Protein AF-A0ABD6IVS6-F1 (afdb_monomer)

Solvent-accessible surface area (backbone atoms only — not comparable to full-atom values): 10785 Å² total; per-residue (Å²): 134,65,80,77,66,36,20,38,37,33,46,33,56,44,76,56,44,52,29,31,45,73,63,64,22,38,34,48,79,37,63,50,88,69,93,64,64,61,63,36,17,29,39,36,27,23,34,77,92,72,36,19,40,45,29,36,30,25,30,66,43,64,48,76,41,38,52,67,57,49,43,73,76,40,52,86,32,43,73,54,53,72,68,60,46,50,65,70,43,61,93,42,80,36,24,19,38,38,32,46,42,81,46,40,61,46,97,55,60,50,40,50,70,53,29,42,74,37,40,98,65,71,85,40,93,60,57,43,79,41,49,66,66,65,52,48,39,30,32,63,90,45,95,43,31,66,58,54,54,60,63,42,46,56,75,78,52,86,66,52,57,55,52,56,53,48,58,55,51,68,71,68,70,80,80,85,92,82,86,86,86,88,80,89,81,90,78,89,132

Nearest PDB structures (foldseek):
  5y6b-assembly4_D  TM=9.304E-01  e=1.318E-14  Zymomonas mobilis subsp. mobilis ATCC 10988
  5guq-assembly4_D  TM=9.226E-01  e=1.236E-14  Zymomonas mobilis subsp. mobilis ATCC 10988
  5y6c-assembly2_B  TM=9.261E-01  e=2.859E-14  Zymomonas mobilis subsp. mobilis ATCC 10988
  2kku-assembly1_A  TM=8.199E-01  e=3.646E-05  Archaeoglobus fulgidus
  1g8f-assembly1_A  TM=3.669E-01  e=5.009E-02  Saccharomyces cerevisiae

Structure (mmCIF, N/CA/C/O backbone):
data_AF-A0ABD6IVS6-F1
#
_entry.id   AF-A0ABD6IVS6-F1
#
loop_
_atom_site.group_PDB
_atom_site.id
_atom_site.type_symbol
_atom_site.label_atom_id
_atom_site.label_alt_id
_atom_site.label_comp_id
_atom_site.label_asym_id
_atom_site.label_entity_id
_atom_site.label_seq_id
_atom_site.pdbx_PDB_ins_code
_atom_site.Cartn_x
_atom_site.Cartn_y
_atom_site.Cartn_z
_atom_site.occupancy
_atom_site.B_iso_or_equiv
_atom_site.auth_seq_id
_atom_site.auth_comp_id
_atom_site.auth_asym_id
_atom_site.auth_atom_id
_atom_site.pdbx_PDB_model_num
ATOM 1 N N . MET A 1 1 ? 4.175 21.075 -10.263 1.00 49.88 1 MET A N 1
ATOM 2 C CA . MET A 1 1 ? 3.911 19.625 -10.363 1.00 49.88 1 MET A CA 1
ATOM 3 C C . MET A 1 1 ? 2.793 19.328 -9.382 1.00 49.88 1 MET A C 1
ATOM 5 O O . MET A 1 1 ? 2.972 19.606 -8.200 1.00 49.88 1 MET A O 1
ATOM 9 N N . ASN A 1 2 ? 1.620 18.929 -9.870 1.00 51.78 2 ASN A N 1
ATOM 10 C CA . ASN A 1 2 ? 0.428 18.811 -9.030 1.00 51.78 2 ASN A CA 1
ATOM 11 C C . ASN A 1 2 ? 0.518 17.536 -8.181 1.00 51.78 2 ASN A C 1
ATOM 13 O O . ASN A 1 2 ? 0.950 16.495 -8.669 1.00 51.78 2 ASN A O 1
ATOM 17 N N . GLU A 1 3 ? 0.075 17.582 -6.922 1.00 51.41 3 GLU A N 1
ATOM 18 C CA . GLU A 1 3 ? 0.032 16.397 -6.042 1.00 51.41 3 GLU A CA 1
ATOM 19 C C . GLU A 1 3 ? -0.774 15.234 -6.653 1.00 51.41 3 GLU A C 1
ATOM 21 O O . GLU A 1 3 ? -0.552 14.073 -6.321 1.00 51.41 3 GLU A O 1
ATOM 26 N N . HIS A 1 4 ? -1.662 15.540 -7.602 1.00 55.75 4 HIS A N 1
ATOM 27 C CA . HIS A 1 4 ? -2.499 14.589 -8.330 1.00 55.75 4 HIS A CA 1
ATOM 28 C C . HIS A 1 4 ? -1.765 13.730 -9.371 1.00 55.75 4 HIS A C 1
ATOM 30 O O . HIS A 1 4 ? -2.350 12.768 -9.857 1.00 55.75 4 HIS A O 1
ATOM 36 N N . GLU A 1 5 ? -0.512 14.043 -9.709 1.00 69.25 5 GLU A N 1
ATOM 37 C CA . GLU A 1 5 ? 0.274 13.287 -10.700 1.00 69.25 5 GLU A CA 1
ATOM 38 C C . GLU A 1 5 ? 1.174 12.220 -10.063 1.00 69.25 5 GLU A C 1
ATOM 40 O O . GLU A 1 5 ? 1.816 11.440 -10.766 1.00 69.25 5 GLU A O 1
ATOM 45 N N . ARG A 1 6 ? 1.241 12.179 -8.727 1.00 87.19 6 ARG A N 1
ATOM 46 C CA . ARG A 1 6 ? 2.156 11.302 -7.992 1.00 87.19 6 ARG A CA 1
ATOM 47 C C . ARG A 1 6 ? 1.463 10.034 -7.516 1.00 87.19 6 ARG A C 1
ATOM 49 O O . ARG A 1 6 ? 0.340 10.059 -7.013 1.00 87.19 6 ARG A O 1
ATOM 56 N N . SER A 1 7 ? 2.193 8.931 -7.612 1.00 93.94 7 SER A N 1
ATOM 57 C CA . SER A 1 7 ? 1.818 7.649 -7.021 1.00 93.94 7 SER A CA 1
ATOM 58 C C . SER A 1 7 ? 2.295 7.542 -5.577 1.00 93.94 7 SER A C 1
ATOM 60 O O . SER A 1 7 ? 3.300 8.138 -5.191 1.00 93.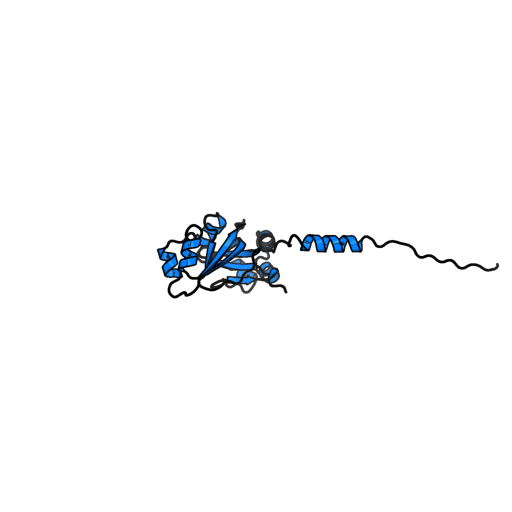94 7 SER A O 1
ATOM 62 N N . LEU A 1 8 ? 1.602 6.735 -4.782 1.00 95.19 8 LEU A N 1
ATOM 63 C CA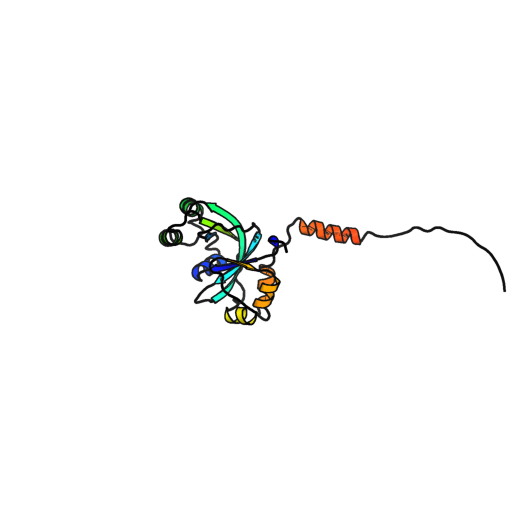 . LEU A 1 8 ? 1.970 6.384 -3.418 1.00 95.19 8 LEU A CA 1
ATOM 64 C C . LEU A 1 8 ? 2.747 5.061 -3.409 1.00 95.19 8 LEU A C 1
ATOM 66 O O . LEU A 1 8 ? 2.163 4.003 -3.607 1.00 95.19 8 LEU A O 1
ATOM 70 N N . LEU A 1 9 ? 4.051 5.081 -3.144 1.00 96.75 9 LEU A N 1
ATOM 71 C CA . LEU A 1 9 ? 4.816 3.855 -2.904 1.00 96.75 9 LEU A CA 1
ATOM 72 C C . LEU A 1 9 ? 4.668 3.430 -1.443 1.00 96.75 9 LEU A C 1
ATOM 74 O O . LEU A 1 9 ? 5.001 4.204 -0.542 1.00 96.75 9 LEU A O 1
ATOM 78 N N . MET A 1 10 ? 4.234 2.193 -1.208 1.00 96.50 10 MET A N 1
ATOM 79 C CA . MET A 1 10 ? 4.047 1.625 0.128 1.00 96.50 10 MET A CA 1
ATOM 80 C C . MET A 1 10 ? 4.852 0.343 0.306 1.00 96.50 10 MET A C 1
ATOM 82 O O . MET A 1 10 ? 4.789 -0.552 -0.531 1.00 96.50 10 MET A O 1
ATOM 86 N N . SER A 1 11 ? 5.556 0.233 1.434 1.00 97.44 11 SER A N 1
ATOM 87 C CA . SER A 1 11 ? 6.166 -1.028 1.861 1.00 97.44 11 SER A CA 1
ATOM 88 C C . SER A 1 11 ? 5.192 -1.804 2.738 1.00 97.44 11 SER A C 1
ATOM 90 O O . SER A 1 11 ? 4.642 -1.250 3.697 1.00 97.44 11 SER A O 1
ATOM 92 N N . LEU A 1 12 ? 5.012 -3.090 2.440 1.00 97.12 12 LEU A N 1
ATOM 93 C CA . LEU A 1 12 ? 4.168 -4.003 3.204 1.00 97.12 12 LEU A CA 1
ATOM 94 C C . LEU A 1 12 ? 4.892 -5.320 3.477 1.00 97.12 12 LEU A C 1
ATOM 96 O O . LEU A 1 12 ? 5.664 -5.809 2.653 1.00 97.12 12 LEU A O 1
ATOM 100 N N . HIS A 1 13 ? 4.583 -5.941 4.615 1.00 96.81 13 HIS A N 1
ATOM 101 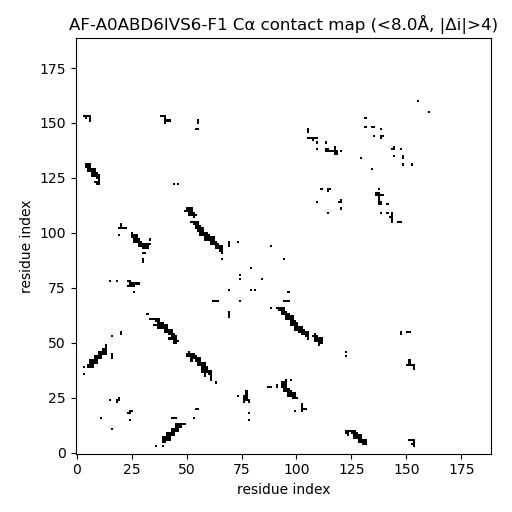C CA . HIS A 1 13 ? 4.966 -7.332 4.844 1.00 96.81 13 HIS A CA 1
ATOM 102 C C . HIS A 1 13 ? 4.338 -8.228 3.754 1.00 96.81 13 HIS A C 1
ATOM 104 O O . HIS A 1 13 ? 3.149 -8.046 3.465 1.00 96.81 13 HIS A O 1
ATOM 110 N N . PRO A 1 14 ? 5.053 -9.230 3.199 1.00 98.06 14 PRO A N 1
ATOM 111 C CA . PRO A 1 14 ? 4.573 -10.043 2.075 1.00 98.06 14 PRO A CA 1
ATOM 112 C C . PRO A 1 14 ? 3.156 -10.601 2.232 1.00 98.06 14 PRO A C 1
ATOM 114 O O . PRO A 1 14 ? 2.346 -10.492 1.318 1.00 98.06 14 PRO A O 1
ATOM 117 N N . ARG A 1 15 ? 2.809 -11.107 3.426 1.00 97.50 15 ARG A N 1
ATOM 118 C CA . ARG A 1 15 ? 1.454 -11.613 3.728 1.00 97.50 15 ARG A CA 1
ATOM 119 C C . ARG A 1 15 ? 0.331 -10.597 3.476 1.00 97.50 15 ARG A C 1
ATOM 121 O O . ARG A 1 15 ? -0.759 -10.990 3.080 1.00 97.50 15 ARG A O 1
ATOM 128 N N . TYR A 1 16 ? 0.585 -9.311 3.727 1.00 97.69 16 TYR A N 1
ATOM 129 C CA . TYR A 1 16 ? -0.403 -8.249 3.536 1.00 97.69 16 TYR A CA 1
ATOM 130 C C . TYR A 1 16 ? -0.439 -7.767 2.093 1.00 97.69 16 TYR A C 1
ATOM 132 O O . TYR A 1 16 ? -1.527 -7.531 1.586 1.00 97.69 16 TYR A O 1
ATOM 140 N N . ALA A 1 17 ? 0.717 -7.670 1.428 1.00 98.19 17 ALA A N 1
ATOM 141 C CA . ALA A 1 17 ? 0.761 -7.369 -0.000 1.00 98.19 17 ALA A CA 1
ATOM 142 C C . ALA A 1 17 ? -0.022 -8.424 -0.798 1.00 98.19 17 ALA A C 1
ATOM 144 O O . ALA A 1 17 ? -0.917 -8.072 -1.556 1.00 98.19 17 ALA A O 1
ATOM 145 N N . ALA A 1 18 ? 0.227 -9.712 -0.539 1.00 98.12 18 ALA A N 1
ATOM 146 C CA . ALA A 1 18 ? -0.508 -10.809 -1.167 1.00 98.12 18 ALA A CA 1
ATOM 147 C C . ALA A 1 18 ? -2.017 -10.746 -0.875 1.00 98.12 18 ALA A C 1
ATOM 149 O O . ALA A 1 18 ? -2.816 -10.883 -1.790 1.00 98.12 18 ALA A O 1
ATOM 150 N N . ALA A 1 19 ? -2.405 -10.477 0.379 1.00 98.12 19 ALA A N 1
ATOM 151 C CA . ALA A 1 19 ? -3.814 -10.347 0.750 1.00 98.12 19 ALA A CA 1
ATOM 152 C C . ALA A 1 19 ? -4.518 -9.153 0.079 1.00 98.12 19 ALA A C 1
ATOM 154 O O . ALA A 1 19 ? -5.724 -9.196 -0.126 1.00 98.12 19 ALA A O 1
ATOM 155 N N . ILE A 1 20 ? -3.797 -8.070 -0.232 1.00 98.50 20 ILE A N 1
ATOM 156 C CA . ILE A 1 20 ? -4.362 -6.959 -1.014 1.00 98.50 20 ILE A CA 1
ATOM 157 C C . ILE A 1 20 ? -4.576 -7.404 -2.457 1.00 98.50 20 ILE A C 1
ATOM 159 O O . ILE A 1 20 ? -5.655 -7.212 -3.009 1.00 98.50 20 ILE A O 1
ATOM 163 N N . LEU A 1 21 ? -3.557 -8.023 -3.052 1.00 98.25 21 LEU A N 1
ATOM 164 C CA . LEU A 1 21 ? -3.563 -8.408 -4.462 1.00 98.25 21 LEU A CA 1
ATOM 165 C C . LEU A 1 21 ? -4.579 -9.502 -4.802 1.00 98.25 21 LEU A C 1
ATOM 167 O O . LEU A 1 21 ? -5.061 -9.534 -5.928 1.00 98.25 21 LEU A O 1
ATOM 171 N N . ASP A 1 22 ? -4.931 -10.366 -3.851 1.00 97.06 22 ASP A N 1
ATOM 172 C CA . ASP A 1 22 ? -5.985 -11.373 -4.026 1.00 97.06 22 ASP A CA 1
ATOM 173 C C . ASP A 1 22 ? -7.356 -10.955 -3.463 1.00 97.06 22 ASP A C 1
ATOM 175 O O . ASP A 1 22 ? -8.294 -11.753 -3.445 1.00 97.06 22 ASP A O 1
ATOM 179 N N . GLY A 1 23 ? -7.485 -9.706 -3.003 1.00 95.81 23 GLY A N 1
ATOM 180 C CA . GLY A 1 23 ? -8.748 -9.118 -2.556 1.00 95.81 23 GLY A CA 1
ATOM 181 C C . GLY A 1 23 ? -9.192 -9.495 -1.140 1.00 95.81 23 GLY A C 1
ATOM 182 O O . GLY A 1 23 ? -10.230 -9.016 -0.684 1.00 95.81 23 GLY A O 1
ATOM 183 N N . ARG A 1 24 ? -8.427 -10.298 -0.388 1.00 96.56 24 ARG A N 1
ATOM 184 C CA . ARG A 1 24 ? -8.750 -10.626 1.017 1.00 96.56 24 ARG A CA 1
ATOM 185 C C . ARG A 1 24 ? -8.559 -9.448 1.982 1.00 96.56 24 ARG A C 1
ATOM 187 O O . ARG A 1 24 ? -9.074 -9.488 3.100 1.00 96.56 24 ARG A O 1
ATOM 194 N N . LYS A 1 25 ? -7.803 -8.419 1.589 1.00 97.50 25 LYS A N 1
ATOM 195 C CA . LYS A 1 25 ? -7.526 -7.199 2.362 1.00 97.50 25 LYS A CA 1
ATOM 196 C C . LYS A 1 25 ? -7.788 -5.966 1.502 1.00 97.50 25 LYS A C 1
ATOM 198 O O . LYS A 1 25 ? -7.026 -5.676 0.592 1.00 97.50 25 LYS A O 1
ATOM 203 N N . SER A 1 26 ? -8.806 -5.191 1.851 1.00 97.62 26 SER A N 1
ATOM 204 C CA . SER A 1 26 ? -9.138 -3.929 1.175 1.00 97.62 26 SER A CA 1
ATOM 205 C C . SER A 1 26 ? -8.859 -2.693 2.031 1.00 97.62 26 SER A C 1
ATOM 207 O O . SER A 1 26 ? -9.069 -1.575 1.577 1.00 97.62 26 SER A O 1
ATOM 209 N N . VAL A 1 27 ? -8.368 -2.861 3.265 1.00 97.88 27 VAL A N 1
ATOM 210 C CA . VAL A 1 27 ? -8.022 -1.737 4.146 1.00 97.88 27 VAL A CA 1
ATOM 211 C C . VAL A 1 27 ? -6.592 -1.857 4.633 1.00 97.88 27 VAL A C 1
ATOM 213 O O . VAL A 1 27 ? -6.229 -2.844 5.274 1.00 97.88 27 VAL A O 1
ATOM 216 N N . GLU A 1 28 ? -5.786 -0.828 4.390 1.00 97.12 28 GLU A N 1
ATOM 217 C CA . GLU A 1 28 ? -4.435 -0.694 4.923 1.00 97.12 28 GLU A CA 1
ATOM 218 C C . GLU A 1 28 ? -4.395 0.277 6.105 1.00 97.12 28 GLU A C 1
ATOM 220 O O . GLU A 1 28 ? -4.911 1.389 6.043 1.00 97.12 28 GLU A O 1
ATOM 225 N N . LEU A 1 29 ? -3.782 -0.161 7.204 1.00 96.12 29 LEU A N 1
ATOM 226 C CA . LEU A 1 29 ? -3.836 0.528 8.491 1.00 96.12 29 LEU A CA 1
ATOM 227 C C . LEU A 1 29 ? -2.498 1.195 8.787 1.00 96.12 29 LEU A C 1
ATOM 229 O O . LEU A 1 29 ? -1.446 0.573 8.647 1.00 96.12 29 LEU A O 1
ATOM 233 N N . ARG A 1 30 ? -2.528 2.447 9.241 1.00 94.75 30 ARG A N 1
ATOM 234 C CA . ARG A 1 30 ? -1.329 3.223 9.580 1.00 94.75 30 ARG A CA 1
ATOM 235 C C . ARG A 1 30 ? -1.516 3.960 10.901 1.00 94.75 30 ARG A C 1
ATOM 237 O O . ARG A 1 30 ? -2.593 4.468 11.182 1.00 94.75 30 ARG A O 1
ATOM 244 N N . ARG A 1 31 ? -0.450 4.035 11.702 1.00 94.00 31 ARG A N 1
ATOM 245 C CA . ARG A 1 31 ? -0.433 4.698 13.025 1.00 94.00 31 ARG A CA 1
ATOM 246 C C . ARG A 1 31 ? -0.446 6.230 12.974 1.00 94.00 31 ARG A C 1
ATOM 248 O O . ARG A 1 31 ? -0.509 6.880 14.006 1.00 94.00 31 ARG A O 1
ATOM 255 N N . GLN A 1 32 ? -0.267 6.811 11.795 1.00 89.56 32 GLN A N 1
ATOM 256 C CA . GLN A 1 32 ? -0.185 8.256 11.597 1.00 89.56 32 GLN A CA 1
ATOM 257 C C . GLN A 1 32 ? -1.209 8.676 10.557 1.00 89.56 32 GLN A C 1
ATOM 259 O O . GLN A 1 32 ? -1.587 7.868 9.704 1.00 89.56 32 GLN A O 1
ATOM 264 N N . ARG A 1 33 ? -1.614 9.948 10.610 1.00 88.69 33 ARG A N 1
ATOM 265 C CA . ARG A 1 33 ? -2.457 10.555 9.584 1.00 88.69 33 ARG A CA 1
ATOM 266 C C . ARG A 1 33 ? -1.812 10.406 8.211 1.00 88.69 33 ARG A C 1
ATOM 268 O O . ARG A 1 33 ? -0.680 10.837 7.994 1.00 88.69 33 ARG A O 1
ATOM 275 N N . VAL A 1 34 ? -2.564 9.842 7.276 1.00 88.62 34 VAL A N 1
ATOM 276 C CA . VAL A 1 34 ? -2.187 9.795 5.864 1.00 88.62 34 VAL A CA 1
ATOM 277 C C . VAL A 1 34 ? -3.089 10.750 5.095 1.00 88.62 34 VAL A C 1
ATOM 279 O O . VAL A 1 34 ? -4.304 10.606 5.110 1.00 88.62 34 VAL A O 1
ATOM 282 N N . ALA A 1 35 ? -2.502 11.760 4.457 1.00 86.62 35 ALA A N 1
ATOM 283 C CA . ALA A 1 35 ? -3.232 12.701 3.616 1.00 86.62 35 ALA A CA 1
ATOM 284 C C . ALA A 1 35 ? -3.005 12.317 2.153 1.00 86.62 35 ALA A C 1
ATOM 286 O O . ALA A 1 35 ? -2.000 12.700 1.557 1.00 86.62 35 ALA A O 1
ATOM 287 N N . VAL A 1 36 ? -3.914 11.501 1.615 1.00 89.25 36 VAL A N 1
ATOM 288 C CA . VAL A 1 36 ? -3.881 11.012 0.232 1.00 89.25 36 VAL 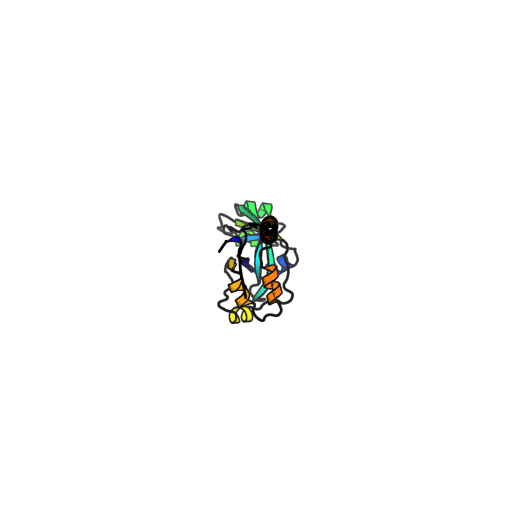A CA 1
ATOM 289 C C . VAL A 1 36 ? -5.274 11.199 -0.379 1.00 89.25 36 VAL A C 1
ATOM 291 O O . VAL A 1 36 ? -6.251 10.733 0.214 1.00 89.25 36 VAL A O 1
ATOM 294 N N . PRO A 1 37 ? -5.401 11.883 -1.529 1.00 90.31 37 PRO A N 1
ATOM 295 C CA . PRO A 1 37 ? -6.682 12.030 -2.206 1.00 90.31 37 PRO A CA 1
ATOM 296 C C . PRO A 1 37 ? -7.258 10.686 -2.690 1.00 90.31 37 PRO A C 1
ATOM 298 O O . PRO A 1 37 ? -6.512 9.816 -3.146 1.00 90.31 37 PRO A O 1
ATOM 301 N N . PRO A 1 38 ? -8.592 10.525 -2.695 1.00 92.75 38 PRO A N 1
ATOM 302 C CA . PRO A 1 38 ? -9.245 9.480 -3.474 1.00 92.75 38 PRO A CA 1
ATOM 303 C C . PRO A 1 38 ? -8.806 9.498 -4.944 1.00 92.75 38 PRO A C 1
ATOM 305 O O . PRO A 1 38 ? -8.655 10.558 -5.554 1.00 92.75 38 PRO A O 1
ATOM 308 N N . GLY A 1 39 ? -8.619 8.314 -5.518 1.00 93.38 39 GLY A N 1
ATOM 309 C CA . GLY A 1 39 ? -8.121 8.104 -6.876 1.00 93.38 39 GLY A CA 1
ATOM 310 C C . GLY A 1 39 ? -6.597 8.003 -6.989 1.00 93.38 39 GLY A C 1
ATOM 311 O O . GLY A 1 39 ? -6.107 7.653 -8.062 1.00 93.38 39 GLY A O 1
ATOM 312 N N . THR A 1 40 ? -5.835 8.264 -5.919 1.00 94.31 40 THR A N 1
ATOM 313 C CA . THR A 1 40 ? -4.374 8.111 -5.945 1.00 94.31 40 THR A CA 1
ATOM 314 C C . THR A 1 40 ? -3.978 6.652 -6.167 1.00 94.31 40 THR A C 1
ATOM 316 O O . THR A 1 40 ? -4.446 5.744 -5.475 1.00 94.31 40 THR A O 1
ATOM 319 N N . LYS A 1 41 ? -3.075 6.437 -7.126 1.00 95.94 41 LYS A N 1
ATOM 320 C CA . LYS A 1 41 ? -2.473 5.133 -7.402 1.00 95.94 41 LYS A CA 1
ATOM 321 C C . LYS A 1 41 ? -1.478 4.748 -6.320 1.00 95.94 41 LYS A C 1
ATOM 323 O O . LYS A 1 41 ? -0.697 5.579 -5.863 1.00 95.94 41 LYS A O 1
ATOM 328 N N . VAL A 1 42 ? -1.509 3.483 -5.922 1.00 97.12 42 VAL A N 1
ATOM 329 C CA . VAL A 1 42 ? -0.607 2.892 -4.937 1.00 97.12 42 VAL A CA 1
ATOM 330 C C . VAL A 1 42 ? 0.273 1.871 -5.635 1.00 97.12 42 VAL A C 1
ATOM 332 O O . VAL A 1 42 ? -0.232 1.001 -6.337 1.00 97.12 42 VAL A O 1
ATOM 335 N N . ILE A 1 43 ? 1.577 1.954 -5.407 1.00 97.94 43 ILE A N 1
ATOM 336 C CA . ILE A 1 43 ? 2.567 0.969 -5.830 1.00 97.94 43 ILE A CA 1
ATOM 337 C C . ILE A 1 43 ? 2.938 0.149 -4.596 1.00 97.94 43 ILE A C 1
ATOM 339 O O . ILE A 1 43 ? 3.347 0.701 -3.569 1.00 97.94 43 ILE A O 1
ATOM 343 N N . LEU A 1 44 ? 2.787 -1.169 -4.686 1.00 98.50 44 LEU A N 1
ATOM 344 C CA . LEU A 1 44 ? 2.970 -2.084 -3.566 1.00 98.50 44 LEU A CA 1
ATOM 345 C C . LEU A 1 44 ? 4.359 -2.715 -3.637 1.00 98.50 44 LEU A C 1
ATOM 347 O O . LEU A 1 44 ? 4.645 -3.523 -4.520 1.00 98.50 44 LEU A O 1
ATOM 351 N N . TYR A 1 45 ? 5.216 -2.364 -2.682 1.00 98.56 45 TYR A N 1
ATOM 352 C CA . TYR A 1 45 ? 6.489 -3.032 -2.448 1.00 98.56 45 TYR A CA 1
ATOM 353 C C . TYR A 1 45 ? 6.337 -4.052 -1.316 1.00 98.56 45 TYR A C 1
ATOM 355 O O . TYR A 1 45 ? 6.007 -3.696 -0.181 1.00 98.56 45 TYR A O 1
ATOM 363 N N . ALA A 1 46 ? 6.601 -5.323 -1.602 1.00 98.56 46 ALA A N 1
ATOM 364 C CA . ALA A 1 46 ? 6.670 -6.363 -0.587 1.00 98.56 46 ALA A CA 1
ATOM 365 C C . ALA A 1 46 ? 8.080 -6.406 0.020 1.00 98.56 46 ALA A C 1
ATOM 367 O O . ALA A 1 46 ? 9.079 -6.474 -0.696 1.00 98.56 46 ALA A O 1
ATOM 368 N N . THR A 1 47 ? 8.174 -6.375 1.349 1.00 98.25 47 THR A N 1
ATOM 369 C CA . THR A 1 47 ? 9.453 -6.460 2.069 1.00 98.25 47 THR A CA 1
ATOM 370 C C . THR A 1 47 ? 10.026 -7.889 2.054 1.00 98.25 47 THR A C 1
ATOM 372 O O . THR A 1 47 ? 9.572 -8.750 1.298 1.00 98.25 47 THR A O 1
ATOM 375 N N . SER A 1 48 ? 11.076 -8.150 2.840 1.00 97.00 48 SER A N 1
ATOM 376 C CA . SER A 1 48 ? 11.696 -9.480 2.945 1.00 97.00 48 SER A CA 1
ATOM 377 C C . SER A 1 48 ? 10.673 -10.575 3.304 1.00 97.00 48 SER A C 1
ATOM 379 O O . SER A 1 48 ? 9.797 -10.320 4.137 1.00 97.00 48 SER A O 1
ATOM 381 N N . PRO A 1 49 ? 10.759 -11.781 2.703 1.00 97.81 49 PRO A N 1
ATOM 382 C CA . PRO A 1 49 ? 11.795 -12.236 1.759 1.00 97.81 49 PRO A CA 1
ATOM 383 C C . PRO A 1 49 ? 11.530 -11.916 0.276 1.00 97.81 49 PRO A C 1
ATOM 385 O O . PRO A 1 49 ? 12.375 -12.226 -0.552 1.00 97.81 49 PRO A O 1
ATOM 388 N N . VAL A 1 50 ? 10.394 -11.302 -0.078 1.00 98.56 50 VAL A N 1
ATOM 389 C CA . VAL A 1 50 ? 10.027 -11.048 -1.488 1.00 98.56 50 VAL A CA 1
A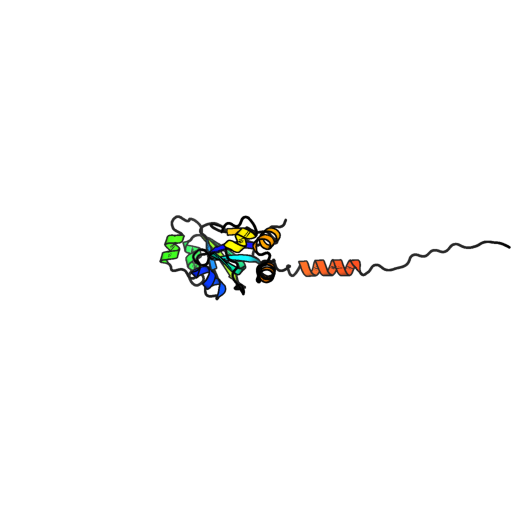TOM 390 C C . VAL A 1 50 ? 10.864 -9.923 -2.098 1.00 98.56 50 VAL A C 1
ATOM 392 O O . VAL A 1 50 ? 11.415 -10.082 -3.179 1.00 98.56 50 VAL A O 1
ATOM 395 N N . MET A 1 51 ? 10.983 -8.797 -1.387 1.00 98.50 51 MET A N 1
ATOM 396 C CA . MET A 1 51 ? 11.846 -7.665 -1.754 1.00 98.50 51 MET A CA 1
ATOM 397 C C . MET A 1 51 ? 11.641 -7.167 -3.196 1.00 98.50 51 MET A C 1
ATOM 399 O O . MET A 1 51 ? 12.604 -7.035 -3.950 1.00 98.50 51 MET A O 1
ATOM 403 N N . ALA A 1 52 ? 10.395 -6.887 -3.584 1.00 98.62 52 ALA A N 1
ATOM 404 C CA . ALA A 1 52 ? 10.043 -6.502 -4.953 1.00 98.62 52 ALA A CA 1
ATOM 405 C C . ALA A 1 52 ? 8.824 -5.570 -5.004 1.00 98.62 52 ALA A C 1
ATOM 407 O O . ALA A 1 52 ? 8.002 -5.572 -4.083 1.00 98.62 52 ALA A O 1
ATOM 408 N N . LEU A 1 53 ? 8.669 -4.813 -6.098 1.00 98.50 53 LEU A N 1
ATOM 409 C CA . LEU A 1 53 ? 7.349 -4.294 -6.474 1.00 98.50 53 LEU A CA 1
ATOM 410 C C . LEU A 1 53 ? 6.510 -5.466 -6.974 1.00 98.50 53 LEU A C 1
ATOM 412 O O . LEU A 1 53 ? 6.962 -6.211 -7.838 1.00 98.50 53 LEU A O 1
ATOM 416 N N . VAL A 1 54 ? 5.314 -5.638 -6.420 1.00 98.69 54 VAL A N 1
ATOM 417 C CA . VAL A 1 54 ? 4.485 -6.836 -6.653 1.00 98.69 54 VAL A CA 1
ATOM 418 C C . VAL A 1 54 ? 3.130 -6.529 -7.278 1.00 98.69 54 VAL A C 1
ATOM 420 O O . VAL A 1 54 ? 2.434 -7.441 -7.712 1.00 98.69 54 VAL A O 1
ATOM 423 N N . GLY A 1 55 ? 2.732 -5.261 -7.318 1.00 98.19 55 GLY A N 1
ATOM 424 C CA . GLY A 1 55 ? 1.434 -4.867 -7.848 1.00 98.19 55 GLY A CA 1
ATOM 425 C C . GLY A 1 55 ? 1.093 -3.423 -7.554 1.00 98.19 55 GLY A C 1
ATOM 426 O O . GLY A 1 55 ? 1.886 -2.665 -6.982 1.00 98.19 55 GLY A O 1
ATOM 427 N N . THR A 1 56 ? -0.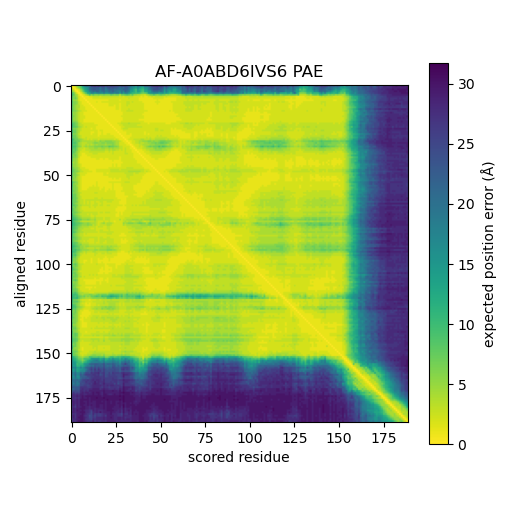121 -3.064 -7.931 1.00 98.00 56 THR A N 1
ATOM 428 C CA . THR A 1 56 ? -0.701 -1.748 -7.701 1.00 98.00 56 THR A CA 1
ATOM 429 C C . THR A 1 56 ? -2.078 -1.864 -7.058 1.00 98.00 56 THR A C 1
ATOM 431 O O . THR A 1 56 ? -2.671 -2.939 -6.996 1.00 98.00 56 THR A O 1
ATOM 434 N N . ALA A 1 57 ? -2.573 -0.744 -6.542 1.00 97.88 57 ALA A N 1
ATOM 435 C CA . ALA A 1 57 ? -3.951 -0.562 -6.102 1.00 97.88 57 ALA A CA 1
ATOM 436 C C . ALA A 1 57 ? -4.348 0.912 -6.273 1.00 97.88 57 ALA A C 1
ATOM 438 O O . ALA A 1 57 ? -3.548 1.745 -6.707 1.00 97.88 57 ALA A O 1
ATOM 439 N N . THR A 1 58 ? -5.581 1.261 -5.925 1.00 97.00 58 THR A N 1
ATOM 440 C CA . THR A 1 58 ? -6.072 2.644 -5.928 1.00 97.00 58 THR A CA 1
ATOM 441 C C . THR A 1 58 ? -6.677 2.976 -4.568 1.00 97.00 58 THR A C 1
ATOM 443 O O . THR A 1 58 ? -7.496 2.214 -4.062 1.00 97.00 58 THR A O 1
ATOM 446 N N . VAL A 1 59 ? -6.300 4.116 -3.981 1.00 96.81 59 VAL A N 1
ATOM 447 C CA . VAL A 1 59 ? -6.965 4.633 -2.776 1.00 96.81 59 VAL A CA 1
ATOM 448 C C . VAL A 1 59 ? -8.351 5.139 -3.155 1.00 96.81 59 VAL A C 1
ATOM 450 O O . VAL A 1 59 ? -8.471 6.019 -4.003 1.00 96.81 59 VAL A O 1
ATOM 453 N N . THR A 1 60 ? -9.398 4.630 -2.518 1.00 96.69 60 THR A N 1
ATOM 454 C CA . THR A 1 60 ? -10.781 5.094 -2.730 1.00 96.69 60 THR A CA 1
ATOM 455 C C . THR A 1 60 ? -11.240 6.060 -1.648 1.00 96.69 60 THR A C 1
ATOM 457 O O . THR A 1 60 ? -12.011 6.975 -1.928 1.00 96.69 60 THR A O 1
ATOM 460 N N . ALA A 1 61 ? -10.728 5.907 -0.430 1.00 96.44 61 ALA A N 1
ATOM 461 C CA . ALA A 1 61 ? -10.972 6.813 0.681 1.00 96.44 61 ALA A CA 1
ATOM 462 C C . ALA A 1 61 ? -9.863 6.693 1.730 1.00 96.44 61 ALA A C 1
ATOM 464 O O . ALA A 1 61 ? -9.154 5.686 1.802 1.00 96.44 61 ALA A O 1
ATOM 465 N N . VAL A 1 62 ? -9.748 7.719 2.571 1.00 96.69 62 VAL A N 1
ATOM 466 C CA . VAL A 1 62 ? -8.952 7.658 3.79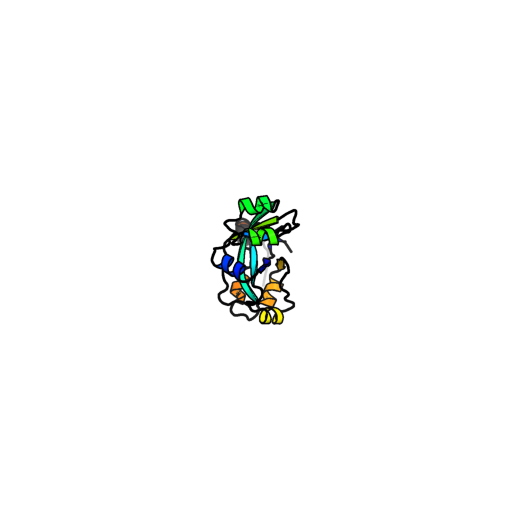5 1.00 96.69 62 VAL A CA 1
ATOM 467 C C . VAL A 1 62 ? -9.831 8.063 4.964 1.00 96.69 62 VAL A C 1
ATOM 469 O O . VAL A 1 62 ? -10.372 9.167 4.987 1.00 96.69 62 VAL A O 1
ATOM 472 N N . GLU A 1 63 ? -9.944 7.175 5.942 1.00 97.19 63 GLU A N 1
ATOM 473 C CA . GLU A 1 63 ? -10.627 7.441 7.202 1.00 97.19 63 GLU A CA 1
ATOM 474 C C . GLU A 1 63 ? -9.605 7.596 8.321 1.00 97.19 63 GLU A C 1
ATOM 476 O O . GLU A 1 63 ? -8.632 6.844 8.403 1.00 97.19 63 GLU A O 1
ATOM 481 N N . VAL A 1 64 ? -9.819 8.582 9.189 1.00 97.06 64 VAL A N 1
ATOM 482 C CA . VAL A 1 64 ? -8.914 8.903 10.293 1.00 97.06 64 VAL A CA 1
ATOM 483 C C . VAL A 1 64 ? -9.723 8.991 11.577 1.00 97.06 64 VAL A C 1
ATOM 485 O O . VAL A 1 64 ? -10.750 9.662 11.615 1.00 97.06 64 VAL A O 1
ATOM 488 N N . GLY A 1 65 ? -9.243 8.340 12.630 1.00 96.69 65 GLY A N 1
ATOM 489 C CA . GLY A 1 65 ? -9.890 8.333 13.939 1.00 96.69 65 GLY A CA 1
ATOM 490 C C . GLY A 1 65 ? -8.964 7.773 15.008 1.00 96.69 65 GLY A C 1
ATOM 491 O O . GLY A 1 65 ? -7.772 7.568 14.769 1.00 96.69 65 GLY A O 1
ATOM 492 N N . THR A 1 66 ? -9.498 7.499 16.189 1.00 97.06 66 THR A N 1
ATOM 493 C CA . THR A 1 66 ? -8.764 6.763 17.223 1.00 97.06 66 THR A CA 1
ATOM 494 C C . THR A 1 66 ? -8.549 5.302 16.798 1.00 97.06 66 THR A C 1
ATOM 496 O O . THR A 1 66 ? -9.337 4.753 16.015 1.00 97.06 66 THR A O 1
ATOM 499 N N . PRO A 1 67 ? -7.539 4.596 17.342 1.00 97.12 67 PRO A N 1
ATOM 500 C CA . PRO A 1 67 ? -7.357 3.173 17.056 1.00 97.12 67 PRO A CA 1
ATOM 501 C C . PRO A 1 67 ? -8.588 2.309 17.362 1.00 97.12 67 PRO A C 1
ATOM 503 O O . PRO A 1 67 ? -8.820 1.309 16.684 1.00 97.12 67 PRO A O 1
ATOM 506 N N . SER A 1 68 ? -9.394 2.675 18.361 1.00 96.88 68 SER A N 1
ATOM 507 C CA . SER A 1 68 ? -10.618 1.940 18.701 1.00 96.88 68 SER A CA 1
ATOM 508 C C . SER A 1 68 ? -11.700 2.100 17.628 1.00 96.88 68 SER A C 1
ATOM 510 O O . SER A 1 68 ? -12.303 1.112 17.200 1.00 96.88 68 SER A O 1
ATOM 512 N N . GLU A 1 69 ? -11.911 3.326 17.144 1.00 97.75 69 GLU A N 1
ATOM 513 C CA . GLU A 1 69 ? -12.886 3.629 16.090 1.00 97.75 69 GLU A CA 1
ATOM 514 C C . GLU A 1 69 ? -12.512 2.942 14.777 1.00 97.75 69 GLU A C 1
ATOM 516 O O . GLU A 1 69 ? -13.337 2.232 14.197 1.00 97.75 69 GLU A O 1
ATOM 521 N N . ILE A 1 70 ? -11.245 3.061 14.364 1.00 97.94 70 ILE A N 1
ATOM 522 C CA . ILE A 1 70 ? -10.741 2.422 13.144 1.00 97.94 70 ILE A CA 1
ATOM 523 C C . ILE A 1 70 ? -10.856 0.897 13.229 1.00 97.94 70 ILE A C 1
ATOM 525 O O . ILE A 1 70 ? -11.282 0.255 12.269 1.00 97.94 70 ILE A O 1
ATOM 529 N N . TRP A 1 71 ? -10.553 0.298 14.386 1.00 97.38 71 TRP A N 1
ATOM 530 C CA . TRP A 1 71 ? -10.739 -1.140 14.580 1.00 97.38 71 TRP A CA 1
ATOM 531 C C . TRP A 1 71 ? -12.202 -1.549 14.431 1.00 97.38 71 TRP A C 1
ATOM 533 O O . TRP A 1 71 ? -12.517 -2.520 13.742 1.00 97.38 71 TRP A O 1
ATOM 543 N N . LYS A 1 72 ? -13.112 -0.818 15.082 1.00 97.38 72 LYS A N 1
ATOM 544 C CA . LYS A 1 72 ? -14.544 -1.118 15.045 1.00 97.38 72 LYS A CA 1
ATOM 545 C C . LYS A 1 72 ? -15.079 -1.087 13.613 1.00 97.38 72 LYS A C 1
ATOM 547 O O . LYS A 1 72 ? -15.840 -1.986 13.261 1.00 97.38 72 LYS A O 1
ATOM 552 N N . ALA A 1 73 ? -14.660 -0.099 12.824 1.00 97.06 73 ALA A N 1
ATOM 553 C CA . ALA A 1 73 ? -15.084 0.071 11.439 1.00 97.06 73 ALA A CA 1
ATOM 554 C C . ALA A 1 73 ? -14.461 -0.968 10.488 1.00 97.06 73 ALA A C 1
ATOM 556 O O . ALA A 1 73 ? -15.172 -1.556 9.679 1.00 97.06 73 ALA A O 1
ATOM 557 N N . HIS A 1 74 ? -13.160 -1.259 10.618 1.00 96.88 74 HIS A N 1
ATOM 558 C CA . HIS A 1 74 ? -12.395 -1.924 9.548 1.00 96.88 74 HIS A CA 1
ATOM 559 C C . HIS A 1 74 ? -11.798 -3.293 9.898 1.00 96.88 74 HIS A C 1
ATOM 561 O O . HIS A 1 74 ? -11.124 -3.900 9.061 1.00 96.88 74 HIS A O 1
ATOM 567 N N . LYS A 1 75 ? -12.049 -3.841 11.097 1.00 93.31 75 LYS A N 1
ATOM 568 C CA . LYS A 1 75 ? -11.489 -5.143 11.535 1.00 93.31 75 LYS A CA 1
ATOM 569 C C . LYS A 1 75 ? -11.703 -6.299 10.549 1.00 93.31 75 LYS A C 1
ATOM 571 O O . LYS A 1 75 ? -10.860 -7.187 10.478 1.00 93.31 75 LYS A O 1
ATOM 576 N N . ALA A 1 76 ? -12.811 -6.302 9.804 1.00 93.25 76 ALA A N 1
ATOM 577 C CA . ALA A 1 76 ? -13.149 -7.370 8.861 1.00 93.25 76 ALA A CA 1
ATOM 578 C C . ALA A 1 76 ? -12.364 -7.287 7.538 1.00 93.25 76 ALA A C 1
ATOM 580 O O . ALA A 1 76 ? -12.238 -8.289 6.845 1.00 93.25 76 ALA A O 1
ATOM 581 N N . HIS A 1 77 ? -11.803 -6.119 7.213 1.00 93.81 77 HIS A N 1
ATOM 582 C CA . HIS A 1 77 ? -11.191 -5.825 5.911 1.00 93.81 77 HIS A CA 1
ATOM 583 C C . HIS A 1 77 ? -9.674 -5.579 5.988 1.00 93.81 77 HIS A C 1
ATOM 585 O O . HIS A 1 77 ? -9.001 -5.458 4.964 1.00 93.81 77 HIS A O 1
ATOM 591 N N . GLY A 1 78 ? -9.113 -5.523 7.202 1.00 87.25 78 GLY A N 1
ATOM 592 C CA . GLY A 1 78 ? -7.688 -5.277 7.440 1.00 87.25 78 GLY A CA 1
ATOM 593 C C . GLY A 1 78 ? -6.783 -6.516 7.385 1.00 87.25 78 GLY A C 1
ATOM 594 O O . GLY A 1 78 ? -5.561 -6.357 7.438 1.00 87.25 78 GLY A O 1
ATOM 595 N N . ALA A 1 79 ? -7.355 -7.726 7.307 1.00 92.81 79 ALA A N 1
ATOM 596 C CA . ALA A 1 79 ? -6.654 -9.021 7.345 1.00 92.81 79 ALA A CA 1
ATOM 597 C C . ALA A 1 79 ? -5.587 -9.133 8.458 1.00 92.81 79 ALA A C 1
ATOM 599 O O . ALA A 1 79 ? -4.510 -9.700 8.268 1.00 92.81 79 ALA A O 1
ATOM 600 N N . ILE A 1 80 ? -5.880 -8.564 9.629 1.00 92.81 80 ILE A N 1
ATOM 601 C CA . ILE A 1 80 ? -5.002 -8.538 10.800 1.00 92.81 80 ILE A CA 1
ATOM 602 C C . ILE A 1 80 ? -5.784 -9.012 12.027 1.00 92.81 80 ILE A C 1
ATOM 604 O O . ILE A 1 80 ? -6.958 -8.684 12.196 1.00 92.81 80 ILE A O 1
ATOM 608 N N . SER A 1 81 ? -5.145 -9.806 12.889 1.00 94.75 81 SER A N 1
ATOM 609 C CA . SER A 1 81 ? -5.779 -10.243 14.134 1.00 94.75 81 SER A CA 1
ATOM 610 C C . SER A 1 81 ? -5.955 -9.064 15.096 1.00 94.75 81 SER A C 1
ATOM 612 O O . SER A 1 81 ? -5.185 -8.105 15.069 1.00 94.75 81 SER A O 1
ATOM 614 N N . ARG A 1 82 ? -6.929 -9.153 16.011 1.00 95.00 82 ARG A N 1
ATOM 615 C CA . ARG A 1 82 ? -7.115 -8.127 17.053 1.00 95.00 82 ARG A CA 1
ATOM 616 C C . ARG A 1 82 ? -5.853 -7.921 17.885 1.00 95.00 82 ARG A C 1
ATOM 618 O O . ARG A 1 82 ? -5.510 -6.790 18.200 1.00 95.00 82 ARG A O 1
ATOM 625 N N . ARG A 1 83 ? -5.168 -9.011 18.231 1.00 96.69 83 ARG A N 1
ATOM 626 C CA . ARG A 1 83 ? -3.930 -8.973 19.013 1.00 96.69 83 ARG A CA 1
ATOM 627 C C . ARG A 1 83 ? -2.830 -8.216 18.266 1.00 96.69 83 ARG A C 1
ATOM 629 O O . ARG A 1 83 ? -2.247 -7.299 18.830 1.00 96.69 83 ARG A O 1
ATOM 636 N N . ASP A 1 84 ? -2.589 -8.571 17.004 1.00 96.00 84 ASP A N 1
ATOM 637 C CA . ASP A 1 84 ? -1.560 -7.926 16.180 1.00 96.00 84 ASP A CA 1
ATOM 638 C C . ASP A 1 84 ? -1.907 -6.450 15.926 1.00 96.00 84 ASP A C 1
ATOM 640 O O . ASP A 1 84 ? -1.021 -5.602 15.926 1.00 96.00 84 ASP A O 1
ATOM 644 N N . TYR A 1 85 ? -3.194 -6.127 15.762 1.00 96.31 85 TYR A N 1
ATOM 645 C CA . TYR A 1 85 ? -3.659 -4.749 15.631 1.00 96.31 85 TYR A CA 1
ATOM 646 C C . TYR A 1 85 ? -3.379 -3.916 16.882 1.00 96.31 85 TYR A C 1
ATOM 648 O O . TYR A 1 85 ? -2.829 -2.824 16.776 1.00 96.31 85 TYR A O 1
ATOM 656 N N . LEU A 1 86 ? -3.751 -4.424 18.061 1.00 95.19 86 LEU A N 1
ATOM 657 C CA . LEU A 1 86 ? -3.542 -3.716 19.323 1.00 95.19 86 LEU A CA 1
ATOM 658 C C . LEU A 1 86 ? -2.053 -3.473 19.578 1.00 95.19 86 LEU A C 1
ATOM 660 O O . LEU A 1 86 ? -1.685 -2.357 19.921 1.00 95.19 86 LEU A O 1
ATOM 664 N N . ALA A 1 87 ? -1.207 -4.478 19.332 1.00 96.56 87 ALA A N 1
ATOM 665 C CA . ALA A 1 87 ? 0.244 -4.325 19.421 1.00 96.56 87 ALA A CA 1
ATOM 666 C C . ALA A 1 87 ? 0.771 -3.288 18.414 1.00 96.56 87 ALA A C 1
ATOM 668 O O . ALA A 1 87 ? 1.593 -2.441 18.748 1.00 96.56 87 ALA A O 1
ATOM 669 N N . TYR A 1 88 ? 0.270 -3.307 17.175 1.00 94.38 88 TYR A N 1
ATOM 670 C CA . TYR A 1 88 ? 0.676 -2.339 16.158 1.00 94.38 88 TYR A CA 1
ATOM 671 C C . TYR A 1 88 ? 0.273 -0.899 16.516 1.00 94.38 88 TYR A C 1
ATOM 673 O O . TYR A 1 88 ? 1.033 0.030 16.244 1.00 94.38 88 TYR A O 1
ATOM 681 N N . MET A 1 89 ? -0.888 -0.711 17.147 1.00 96.00 89 MET A N 1
ATOM 682 C CA . MET A 1 89 ? -1.424 0.597 17.540 1.00 96.00 89 MET A CA 1
ATOM 683 C C . MET A 1 89 ? -1.038 1.034 18.960 1.00 96.00 89 MET A C 1
ATOM 685 O O . MET A 1 89 ? -1.510 2.071 19.423 1.00 96.00 89 MET A O 1
ATOM 689 N N . GLU A 1 90 ? -0.189 0.284 19.663 1.00 96.00 90 GLU A N 1
ATOM 690 C CA . GLU A 1 90 ? 0.213 0.602 21.033 1.00 96.00 90 GLU A CA 1
ATOM 691 C C . GLU A 1 90 ? 0.848 2.000 21.125 1.00 96.00 90 GLU A C 1
ATOM 693 O O . GLU A 1 90 ? 1.789 2.327 20.394 1.00 96.00 90 GLU A O 1
ATOM 698 N N . GLY A 1 91 ? 0.304 2.844 22.006 1.00 95.62 91 GLY A N 1
ATOM 699 C CA . GLY A 1 91 ? 0.738 4.233 22.191 1.00 95.62 91 GLY A CA 1
ATOM 700 C C . GLY A 1 91 ? 0.357 5.190 21.055 1.00 95.62 91 GLY A C 1
ATOM 701 O O . GLY A 1 91 ? 0.824 6.324 21.044 1.00 95.62 91 GLY A O 1
ATOM 702 N N . ALA A 1 92 ? -0.449 4.765 20.076 1.00 95.12 92 ALA A N 1
ATOM 703 C CA . ALA A 1 92 ? -0.962 5.656 19.040 1.00 95.12 92 ALA A CA 1
ATOM 704 C C . ALA A 1 92 ? -2.251 6.353 19.508 1.00 95.12 92 ALA A C 1
ATOM 706 O O . ALA A 1 92 ? -3.212 5.697 19.899 1.00 95.12 92 ALA A O 1
ATOM 707 N N . GLU A 1 93 ? -2.302 7.680 19.407 1.00 95.00 93 GLU A N 1
ATOM 708 C CA . GLU A 1 93 ? -3.527 8.457 19.664 1.00 95.00 93 GLU A CA 1
ATOM 709 C C . GLU A 1 93 ? -4.467 8.474 18.450 1.00 95.00 93 GLU A C 1
ATOM 711 O O . GLU A 1 93 ? -5.671 8.694 18.572 1.00 95.00 93 GLU A O 1
ATOM 716 N N . GLN A 1 94 ? -3.922 8.196 17.265 1.00 95.50 94 GLN A N 1
ATOM 717 C CA . GLN A 1 94 ? -4.630 8.250 15.996 1.00 95.50 94 GLN A CA 1
ATOM 718 C C . GLN A 1 94 ? -4.256 7.060 15.110 1.00 95.50 94 GLN A C 1
ATOM 720 O O . GLN A 1 94 ? -3.154 6.521 15.184 1.00 95.50 94 GLN A O 1
ATOM 725 N N . ALA A 1 95 ? -5.179 6.667 14.241 1.00 96.56 95 ALA A N 1
ATOM 726 C CA . ALA A 1 95 ? -4.981 5.685 13.192 1.00 96.56 95 ALA A CA 1
ATOM 727 C C . ALA A 1 95 ? -5.626 6.172 11.887 1.00 96.56 95 ALA A C 1
ATOM 729 O O . ALA A 1 95 ? -6.613 6.907 11.895 1.00 96.56 95 ALA A O 1
ATOM 730 N N . SER A 1 96 ? -5.051 5.760 10.759 1.00 96.56 96 SER A N 1
ATOM 731 C CA . SER A 1 96 ? -5.620 5.937 9.422 1.00 96.56 96 SER A CA 1
ATOM 732 C C . SER A 1 96 ? -5.934 4.583 8.800 1.00 96.56 96 SER A C 1
ATOM 734 O O . SER A 1 96 ? -5.115 3.664 8.870 1.00 96.56 96 SER A O 1
ATOM 736 N N . ALA A 1 97 ? -7.097 4.489 8.165 1.00 97.38 97 ALA A N 1
ATOM 737 C CA . ALA A 1 97 ? -7.509 3.395 7.302 1.00 97.38 97 ALA A CA 1
ATOM 738 C C . ALA A 1 97 ? -7.541 3.897 5.855 1.00 97.38 97 ALA A C 1
ATOM 740 O O . ALA A 1 97 ? -8.350 4.754 5.504 1.00 97.38 97 ALA A O 1
ATOM 741 N N . LEU A 1 98 ? -6.639 3.380 5.024 1.00 97.75 98 LEU A N 1
ATOM 742 C CA . LEU A 1 98 ? -6.645 3.604 3.584 1.00 97.75 98 LEU A CA 1
ATOM 743 C C . LEU A 1 98 ? -7.488 2.502 2.955 1.00 97.75 98 LEU A C 1
ATOM 745 O O . LEU A 1 98 ? -7.111 1.330 3.022 1.00 97.75 98 LEU A O 1
ATOM 749 N N . LEU A 1 99 ? -8.612 2.875 2.352 1.00 98.25 99 LEU A N 1
ATOM 750 C CA . LEU A 1 99 ? -9.449 1.951 1.601 1.00 98.25 99 LEU A CA 1
ATOM 751 C C . LEU A 1 99 ? -8.845 1.787 0.206 1.00 98.25 99 LEU A C 1
ATOM 753 O O . LEU A 1 99 ? -8.563 2.773 -0.478 1.00 98.25 99 LEU A O 1
ATOM 757 N N . LEU A 1 100 ? -8.617 0.537 -0.181 1.00 98.12 100 LEU A N 1
ATOM 758 C CA . LEU A 1 100 ? -7.955 0.133 -1.411 1.00 98.12 100 LEU A CA 1
ATOM 759 C C . LEU A 1 100 ? -8.926 -0.648 -2.293 1.00 98.12 100 LEU A C 1
ATOM 761 O O . LEU A 1 100 ? -9.632 -1.537 -1.820 1.00 98.12 100 LEU A O 1
ATOM 765 N N . ASP A 1 101 ? -8.908 -0.332 -3.581 1.00 96.62 101 ASP A N 1
ATOM 766 C CA . ASP A 1 101 ? -9.645 -1.040 -4.626 1.00 96.62 101 ASP A CA 1
ATOM 767 C C . ASP A 1 101 ? -8.786 -1.150 -5.897 1.00 96.62 101 ASP A C 1
ATOM 769 O O . ASP A 1 101 ? -7.679 -0.602 -5.958 1.00 96.62 101 ASP A O 1
ATOM 773 N N . ALA A 1 102 ? -9.287 -1.855 -6.913 1.00 96.06 102 ALA A N 1
ATOM 774 C CA . ALA A 1 102 ? -8.613 -2.086 -8.187 1.00 96.06 102 ALA A CA 1
ATOM 775 C C . ALA A 1 102 ? -7.172 -2.588 -7.986 1.00 96.06 102 ALA A C 1
ATOM 777 O O . ALA A 1 102 ? -6.236 -2.088 -8.614 1.00 96.06 102 ALA A O 1
ATOM 778 N N . ALA A 1 103 ? -7.000 -3.530 -7.052 1.00 97.62 103 ALA A N 1
ATOM 779 C CA . ALA A 1 103 ? -5.725 -4.188 -6.828 1.00 97.62 103 ALA A CA 1
ATOM 780 C C . ALA A 1 103 ? -5.366 -5.027 -8.061 1.00 97.62 103 ALA A C 1
ATOM 782 O O . ALA A 1 103 ? -6.186 -5.808 -8.541 1.00 97.62 103 ALA A O 1
ATOM 783 N N . SER A 1 104 ? -4.149 -4.852 -8.569 1.00 97.25 104 SER A N 1
ATOM 784 C CA . SER A 1 104 ? -3.649 -5.572 -9.737 1.00 97.25 104 SER A CA 1
ATOM 785 C C . SER A 1 104 ? -2.262 -6.128 -9.431 1.00 97.25 104 SER A C 1
ATOM 787 O O . SER A 1 104 ? -1.336 -5.337 -9.213 1.00 97.25 104 SER A O 1
ATOM 789 N N . PRO A 1 105 ? -2.081 -7.460 -9.373 1.00 98.12 105 PRO A N 1
ATOM 790 C CA . PRO A 1 105 ? -0.748 -8.040 -9.286 1.00 98.12 105 PRO A CA 1
ATOM 791 C C . PRO A 1 105 ? 0.024 -7.740 -10.571 1.00 98.12 105 PRO A C 1
ATOM 793 O O . PRO A 1 105 ? -0.567 -7.691 -11.648 1.00 98.12 105 PRO A O 1
ATOM 796 N N . LEU A 1 106 ? 1.335 -7.547 -10.445 1.00 97.94 106 LEU A N 1
ATOM 797 C CA . LEU A 1 106 ? 2.221 -7.486 -11.602 1.00 97.94 106 LEU A CA 1
ATOM 798 C C . LEU A 1 106 ? 2.388 -8.877 -12.212 1.00 97.94 106 LEU A C 1
ATOM 800 O O . LEU A 1 106 ? 2.518 -9.856 -11.473 1.00 97.94 106 LEU A O 1
ATOM 804 N N . SER A 1 107 ? 2.453 -8.951 -13.543 1.00 96.88 107 SER A N 1
ATOM 805 C CA . SER A 1 107 ? 2.750 -10.205 -14.255 1.00 96.88 107 SER A CA 1
ATOM 806 C C . SER A 1 107 ? 4.104 -10.814 -13.863 1.00 96.88 107 SER A C 1
ATOM 808 O O . SER A 1 107 ? 4.210 -12.031 -13.719 1.00 96.88 107 SER A O 1
ATOM 810 N N . ASP A 1 108 ? 5.109 -9.968 -13.625 1.00 97.81 108 ASP A N 1
ATOM 811 C CA . ASP A 1 108 ? 6.411 -10.344 -13.069 1.00 97.81 108 ASP A CA 1
ATOM 812 C C . ASP A 1 108 ? 6.876 -9.282 -12.046 1.00 97.81 108 ASP A C 1
ATOM 814 O O . ASP A 1 108 ? 6.970 -8.097 -12.406 1.00 97.81 108 ASP A O 1
ATOM 818 N N . PRO A 1 109 ? 7.116 -9.648 -10.767 1.00 98.31 109 PRO A N 1
ATOM 819 C CA . PRO A 1 109 ? 7.563 -8.714 -9.738 1.00 98.3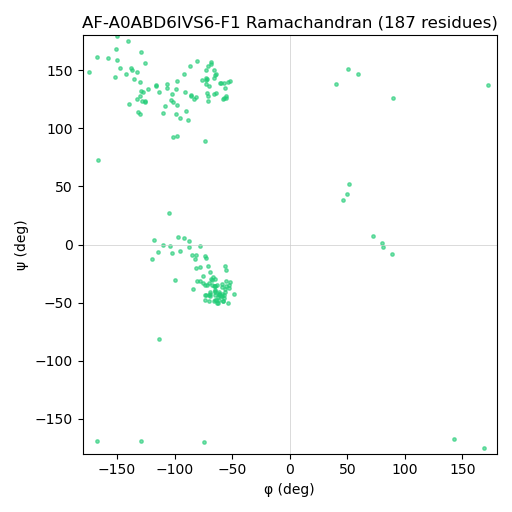1 109 PRO A CA 1
ATOM 820 C C . PRO A 1 109 ? 8.904 -8.061 -10.074 1.00 98.31 109 PRO A C 1
ATOM 822 O O . PRO A 1 109 ? 9.838 -8.743 -10.470 1.00 98.31 109 PRO A O 1
ATOM 825 N N . VAL A 1 110 ? 9.047 -6.758 -9.814 1.00 98.50 110 VAL A N 1
ATOM 826 C CA . VAL A 1 110 ? 10.305 -6.028 -10.060 1.00 98.50 110 VAL A CA 1
ATOM 827 C C . VAL A 1 110 ? 11.214 -6.129 -8.828 1.00 98.50 110 VAL A C 1
ATOM 829 O O . VAL A 1 110 ? 10.920 -5.472 -7.819 1.00 98.50 110 VAL A O 1
ATOM 832 N N . PRO A 1 111 ? 12.311 -6.912 -8.846 1.00 98.44 111 PRO A N 1
ATOM 833 C CA . PRO A 1 111 ? 13.106 -7.171 -7.648 1.00 98.44 111 PRO A CA 1
ATOM 834 C C . PRO A 1 111 ? 13.902 -5.943 -7.199 1.00 98.44 111 PRO A C 1
ATOM 836 O O . PRO A 1 111 ? 14.328 -5.124 -8.014 1.00 98.44 111 PRO A O 1
ATOM 839 N N . LEU A 1 112 ? 14.209 -5.852 -5.902 1.00 98.38 112 LEU A N 1
ATOM 840 C CA . LEU A 1 112 ? 14.983 -4.749 -5.317 1.00 98.38 112 LEU A CA 1
ATOM 841 C C . LEU A 1 112 ? 16.315 -4.498 -6.035 1.00 98.38 112 LEU A C 1
ATOM 843 O O . LEU A 1 112 ? 16.728 -3.348 -6.170 1.00 98.38 112 LEU A O 1
ATOM 847 N N . ALA A 1 113 ? 16.988 -5.561 -6.481 1.00 97.62 113 ALA A N 1
ATOM 848 C CA . ALA A 1 113 ? 18.243 -5.449 -7.220 1.00 97.62 113 ALA A CA 1
ATOM 849 C C . ALA A 1 113 ? 18.064 -4.678 -8.538 1.00 97.62 113 ALA A C 1
ATOM 851 O O . ALA A 1 113 ? 18.870 -3.801 -8.837 1.00 97.62 113 ALA A O 1
ATOM 852 N N . HIS A 1 114 ? 16.978 -4.942 -9.272 1.00 98.25 114 HIS A N 1
ATOM 853 C CA . HIS A 1 114 ? 16.643 -4.217 -10.496 1.00 98.25 114 HIS A CA 1
ATOM 854 C C . HIS A 1 114 ? 16.314 -2.748 -10.194 1.00 98.25 114 HIS A C 1
ATOM 856 O O . HIS A 1 114 ? 16.913 -1.851 -10.779 1.00 98.25 114 HIS A O 1
ATOM 862 N N . LEU A 1 115 ? 15.457 -2.494 -9.195 1.00 97.69 115 LEU A N 1
ATOM 863 C CA . LEU A 1 115 ? 15.081 -1.130 -8.789 1.00 97.69 115 LEU A CA 1
ATOM 864 C C . LEU A 1 115 ? 16.301 -0.269 -8.425 1.00 97.69 115 LEU A C 1
ATOM 866 O O . LEU A 1 115 ? 16.339 0.922 -8.725 1.00 97.69 115 LEU A O 1
ATOM 870 N N . ARG A 1 116 ? 17.302 -0.873 -7.771 1.00 97.06 116 ARG A N 1
ATOM 871 C CA . ARG A 1 116 ? 18.554 -0.203 -7.387 1.00 97.06 116 ARG A CA 1
ATOM 872 C C . ARG A 1 116 ? 19.514 0.015 -8.554 1.00 97.06 116 ARG A C 1
ATOM 874 O O . ARG A 1 116 ? 20.296 0.957 -8.506 1.00 97.06 116 ARG A O 1
ATOM 881 N N . ALA A 1 117 ? 19.461 -0.823 -9.588 1.00 95.06 117 ALA A N 1
ATOM 882 C CA . ALA A 1 117 ? 20.207 -0.587 -10.821 1.00 95.06 117 ALA A CA 1
ATOM 883 C C . ALA A 1 117 ? 19.632 0.608 -11.603 1.00 95.06 117 ALA A C 1
ATOM 885 O O . ALA A 1 117 ? 20.389 1.367 -12.201 1.00 95.06 117 ALA A O 1
ATOM 886 N N . GLY A 1 118 ? 18.312 0.816 -11.531 1.00 87.94 118 GLY A N 1
ATOM 887 C CA . GLY A 1 118 ? 17.614 1.963 -12.122 1.00 87.94 118 GLY A CA 1
ATOM 888 C C . GLY A 1 118 ? 17.719 3.279 -11.333 1.00 87.94 118 GLY A C 1
ATOM 889 O O . GLY A 1 118 ? 17.165 4.292 -11.755 1.00 87.94 118 GLY A O 1
ATOM 890 N N . GLY A 1 119 ? 18.397 3.298 -10.177 1.00 89.31 119 GLY A N 1
ATOM 891 C CA . GLY A 1 119 ? 18.639 4.510 -9.388 1.00 89.31 119 GLY A CA 1
ATOM 892 C C . GLY A 1 119 ? 18.581 4.301 -7.872 1.00 89.31 119 GLY A C 1
ATOM 893 O O . GLY A 1 119 ? 18.565 3.184 -7.361 1.00 89.31 119 GLY A O 1
ATOM 894 N N . SER A 1 120 ? 18.533 5.401 -7.110 1.00 91.38 120 SER A N 1
ATOM 895 C CA . SER A 1 120 ? 18.472 5.341 -5.640 1.00 91.38 120 SER A CA 1
ATOM 896 C C . SER A 1 120 ? 17.090 4.887 -5.151 1.00 91.38 120 SER A C 1
ATOM 898 O O . SER A 1 120 ? 16.189 5.691 -4.886 1.00 91.38 120 SER A O 1
ATOM 900 N N . PHE A 1 121 ? 16.913 3.572 -5.021 1.00 96.06 121 PHE A N 1
ATOM 901 C CA . PHE A 1 121 ? 15.710 2.974 -4.452 1.00 96.06 121 PHE A CA 1
ATOM 902 C C . PHE A 1 121 ? 15.920 2.523 -3.002 1.00 96.06 121 PHE A C 1
ATOM 904 O O . PHE A 1 121 ? 16.746 1.657 -2.695 1.00 96.06 121 PHE A O 1
ATOM 911 N N . HIS A 1 122 ? 15.079 3.062 -2.120 1.00 94.94 122 HIS A N 1
ATOM 912 C CA . HIS A 1 122 ? 14.968 2.658 -0.725 1.00 94.94 122 HIS A CA 1
ATOM 913 C C . HIS A 1 122 ? 13.491 2.383 -0.418 1.00 94.94 122 HIS A C 1
ATOM 915 O O . HIS A 1 122 ? 12.668 3.283 -0.627 1.00 94.94 122 HIS A O 1
ATOM 921 N N . PRO A 1 123 ? 13.134 1.176 0.063 1.00 94.44 123 PRO A N 1
ATOM 922 C CA . PRO A 1 123 ? 11.778 0.904 0.522 1.00 94.44 123 PRO A CA 1
ATOM 923 C C . PRO A 1 123 ? 11.372 1.928 1.594 1.00 94.44 123 PRO A C 1
ATOM 925 O O . PRO A 1 123 ? 12.118 2.110 2.559 1.00 94.44 123 PRO A O 1
ATOM 928 N N . PRO A 1 124 ? 10.225 2.617 1.463 1.00 93.69 124 PRO A N 1
ATOM 929 C CA . PRO A 1 124 ? 9.799 3.572 2.479 1.00 93.69 124 PRO A CA 1
ATOM 930 C C . PRO A 1 124 ? 9.475 2.855 3.794 1.00 93.69 124 PRO A C 1
ATOM 932 O O . PRO A 1 124 ? 8.890 1.773 3.779 1.00 93.69 124 PRO A O 1
ATOM 935 N N . GLN A 1 125 ? 9.795 3.476 4.934 1.00 88.00 125 GLN A N 1
ATOM 936 C CA . GLN A 1 125 ? 9.397 2.960 6.253 1.00 88.00 125 GLN A CA 1
ATOM 937 C C . GLN A 1 125 ? 7.871 2.975 6.421 1.00 88.00 125 GLN A C 1
ATOM 939 O O . GLN A 1 125 ? 7.300 2.046 6.988 1.00 88.00 125 GLN A O 1
ATOM 944 N N . SER A 1 126 ? 7.211 4.023 5.916 1.00 86.69 126 SER A N 1
ATOM 945 C CA . SER A 1 126 ? 5.752 4.098 5.857 1.00 86.69 126 SER A CA 1
ATOM 946 C C . SER A 1 126 ? 5.280 4.088 4.403 1.00 86.69 126 SER A C 1
ATOM 948 O O . SER A 1 126 ? 4.934 3.035 3.864 1.00 86.69 126 SER A O 1
ATOM 950 N N . TYR A 1 127 ? 5.328 5.246 3.756 1.00 93.19 127 TYR A N 1
ATOM 951 C CA . TYR A 1 127 ? 5.051 5.441 2.342 1.00 93.19 127 TYR A CA 1
ATOM 952 C C . TYR A 1 127 ? 5.859 6.639 1.840 1.00 93.19 127 TYR A C 1
ATOM 954 O O . TYR A 1 127 ? 6.402 7.403 2.641 1.00 93.19 127 TYR A O 1
ATOM 962 N N . ARG A 1 128 ? 5.931 6.824 0.524 1.00 92.75 128 ARG A N 1
ATOM 963 C CA . ARG A 1 128 ? 6.390 8.080 -0.080 1.00 92.75 128 ARG A CA 1
ATOM 964 C C . ARG A 1 128 ? 5.673 8.336 -1.392 1.00 92.75 128 ARG A C 1
ATOM 966 O O . ARG A 1 128 ? 5.295 7.390 -2.078 1.00 92.75 128 ARG A O 1
ATOM 973 N N . TYR A 1 129 ? 5.530 9.605 -1.745 1.00 93.25 129 TYR A N 1
ATOM 974 C CA . TYR A 1 129 ? 5.114 9.966 -3.091 1.00 93.25 129 TYR A CA 1
ATOM 975 C C . TYR A 1 129 ? 6.256 9.727 -4.079 1.00 93.25 129 TYR A C 1
ATOM 977 O O . TYR A 1 129 ? 7.421 9.972 -3.760 1.00 93.25 129 TYR A O 1
ATOM 985 N N . VAL A 1 130 ? 5.905 9.241 -5.263 1.00 92.50 130 VAL A N 1
ATOM 986 C CA . VAL A 1 130 ? 6.821 8.961 -6.367 1.00 92.50 130 VAL A CA 1
ATOM 987 C C . VAL A 1 130 ? 6.256 9.614 -7.619 1.00 92.50 130 VAL A C 1
ATOM 989 O O . VAL A 1 130 ? 5.077 9.439 -7.938 1.00 92.50 130 VAL A O 1
ATOM 992 N N . ASP A 1 131 ? 7.084 10.403 -8.294 1.00 91.56 131 ASP A N 1
ATOM 993 C CA . ASP A 1 131 ? 6.754 10.982 -9.590 1.00 91.56 131 ASP A CA 1
ATOM 994 C C . ASP A 1 131 ? 6.976 9.969 -10.735 1.00 91.56 131 ASP A C 1
ATOM 996 O O . ASP A 1 131 ? 7.731 9.001 -10.576 1.00 91.56 131 ASP A O 1
ATOM 1000 N N . PRO A 1 132 ? 6.317 10.167 -11.889 1.00 91.19 132 PRO A N 1
ATOM 1001 C CA . PRO A 1 132 ? 6.412 9.242 -13.016 1.00 91.19 132 PRO A CA 1
ATOM 1002 C C . PRO A 1 132 ? 7.831 9.022 -13.558 1.00 91.19 132 PRO A C 1
ATOM 1004 O O . PRO A 1 132 ? 8.136 7.908 -13.986 1.00 91.19 132 PRO A O 1
ATOM 1007 N N . ASP A 1 133 ? 8.701 10.034 -13.531 1.00 92.12 133 ASP A N 1
ATOM 1008 C CA . ASP A 1 133 ? 10.056 9.938 -14.090 1.00 92.12 133 ASP A CA 1
ATOM 1009 C C . ASP A 1 133 ? 10.956 9.085 -13.197 1.00 92.12 133 ASP A C 1
ATOM 1011 O O . ASP A 1 133 ? 11.642 8.178 -13.675 1.00 92.12 133 ASP A O 1
ATOM 1015 N N . THR A 1 134 ? 10.879 9.298 -11.882 1.00 94.06 134 THR A N 1
ATOM 1016 C CA . THR A 1 134 ? 11.540 8.449 -10.888 1.00 94.06 134 THR A CA 1
ATOM 1017 C C . THR A 1 134 ? 11.094 6.992 -11.025 1.00 94.06 134 THR A C 1
ATOM 1019 O O . THR A 1 134 ? 11.928 6.084 -11.026 1.00 94.06 134 THR A O 1
ATOM 1022 N N . LEU A 1 135 ? 9.784 6.750 -11.166 1.00 95.19 135 LEU A N 1
ATOM 1023 C CA . LEU A 1 135 ? 9.259 5.397 -11.348 1.00 95.19 135 LEU A CA 1
ATOM 1024 C C . LEU A 1 135 ? 9.778 4.757 -12.638 1.00 95.19 135 LEU A C 1
ATOM 1026 O O . LEU A 1 135 ? 10.212 3.607 -12.608 1.00 95.19 135 LEU A O 1
ATOM 1030 N N . ARG A 1 136 ? 9.764 5.506 -13.747 1.00 95.31 136 ARG A N 1
ATOM 1031 C CA . ARG A 1 136 ? 10.274 5.059 -15.048 1.00 95.31 136 ARG A CA 1
ATOM 1032 C C . ARG A 1 136 ? 11.733 4.634 -14.963 1.00 95.31 136 ARG A C 1
ATOM 1034 O O . ARG A 1 136 ? 12.063 3.578 -15.490 1.00 95.31 136 ARG A O 1
ATOM 1041 N N . GLY A 1 137 ? 12.571 5.403 -14.266 1.00 96.06 137 GLY A N 1
ATOM 1042 C CA . GLY A 1 137 ? 13.974 5.048 -14.046 1.00 96.06 137 GLY A CA 1
ATOM 1043 C C . GLY A 1 137 ? 14.141 3.703 -13.333 1.00 96.06 137 GLY A C 1
ATOM 1044 O O . GLY A 1 137 ? 14.924 2.867 -13.773 1.00 96.06 137 GLY A O 1
ATOM 1045 N N . TRP A 1 138 ? 13.357 3.442 -12.281 1.00 97.00 138 TRP A N 1
ATOM 1046 C CA . TRP A 1 138 ? 13.478 2.201 -11.504 1.00 97.00 138 TRP A CA 1
ATOM 1047 C C . TRP A 1 138 ? 13.061 0.932 -12.241 1.00 97.00 138 TRP A C 1
ATOM 1049 O O . TRP A 1 138 ? 13.552 -0.139 -11.895 1.00 97.00 138 TRP A O 1
ATOM 1059 N N . VAL A 1 139 ? 12.127 1.028 -13.187 1.00 97.06 139 VAL A N 1
ATOM 1060 C CA . VAL A 1 139 ? 11.584 -0.146 -13.893 1.00 97.06 139 VAL A CA 1
ATOM 1061 C C . VAL A 1 139 ? 12.129 -0.296 -15.309 1.00 97.06 139 VAL A C 1
ATOM 1063 O O . VAL A 1 139 ? 11.747 -1.228 -16.013 1.00 97.06 139 VAL A O 1
ATOM 1066 N N . GLN A 1 140 ? 12.990 0.619 -15.759 1.00 96.44 140 GLN A N 1
ATOM 1067 C CA . GLN A 1 140 ? 13.494 0.635 -17.126 1.00 96.44 140 GLN A CA 1
ATOM 1068 C C . GLN A 1 140 ? 14.175 -0.692 -17.491 1.00 96.44 140 GLN A C 1
ATOM 1070 O O . GLN A 1 140 ? 15.113 -1.141 -16.838 1.00 96.44 140 GLN A O 1
ATOM 1075 N N . GLY A 1 141 ? 13.721 -1.301 -18.589 1.00 96.06 141 GLY A N 1
ATOM 1076 C CA . GLY A 1 141 ? 14.258 -2.571 -19.081 1.00 96.06 141 GLY A CA 1
ATOM 1077 C C . GLY A 1 141 ? 13.712 -3.814 -18.371 1.00 96.06 141 GLY A C 1
ATOM 1078 O O . GLY A 1 141 ? 14.060 -4.921 -18.774 1.00 96.06 141 GLY A O 1
ATOM 1079 N N . HIS A 1 142 ? 12.847 -3.671 -17.360 1.00 97.62 142 HIS A N 1
ATOM 1080 C CA . HIS A 1 142 ? 12.081 -4.799 -16.830 1.00 97.62 142 HIS A CA 1
ATOM 1081 C C . HIS A 1 142 ? 10.977 -5.213 -17.818 1.00 97.62 142 HIS A C 1
ATOM 1083 O O . HIS A 1 142 ? 10.329 -4.329 -18.386 1.00 97.62 142 HIS A O 1
ATOM 1089 N N . PRO A 1 143 ? 10.664 -6.514 -17.979 1.00 96.56 143 PRO A N 1
ATOM 1090 C CA . PRO A 1 143 ? 9.540 -6.963 -18.813 1.00 96.56 143 PRO A CA 1
ATOM 1091 C C . PRO A 1 143 ? 8.197 -6.293 -18.466 1.00 96.56 143 PRO A C 1
ATOM 1093 O O . PRO A 1 143 ? 7.397 -5.979 -19.341 1.00 96.56 143 PRO A O 1
ATOM 1096 N N . THR A 1 144 ? 7.991 -6.011 -17.181 1.00 96.12 144 THR A N 1
ATOM 1097 C CA . THR A 1 144 ? 6.778 -5.399 -16.605 1.00 96.12 144 THR A CA 1
ATOM 1098 C C . THR A 1 144 ? 6.785 -3.864 -16.607 1.00 96.12 144 THR A C 1
ATOM 1100 O O . THR A 1 144 ? 5.876 -3.247 -16.057 1.00 96.12 144 THR A O 1
ATOM 1103 N N . ALA A 1 145 ? 7.805 -3.205 -17.167 1.00 95.75 145 ALA A N 1
ATOM 1104 C CA . ALA A 1 145 ? 7.968 -1.750 -17.059 1.00 95.75 145 ALA A CA 1
ATOM 1105 C C . ALA A 1 145 ? 6.718 -0.973 -17.506 1.00 95.75 145 ALA A C 1
ATOM 1107 O O . ALA A 1 145 ? 6.189 -0.144 -16.764 1.00 95.75 145 ALA A O 1
ATOM 1108 N N . GLU A 1 146 ? 6.208 -1.295 -18.696 1.00 95.44 146 GLU A N 1
ATOM 1109 C CA . GLU A 1 146 ? 5.029 -0.642 -19.272 1.00 95.44 146 GLU A CA 1
ATOM 1110 C C . GLU A 1 146 ? 3.758 -0.925 -18.468 1.00 95.44 146 GLU A C 1
ATOM 1112 O O . GLU A 1 146 ? 2.912 -0.048 -18.302 1.00 95.44 146 GLU A O 1
ATOM 1117 N N . GLU A 1 147 ? 3.631 -2.128 -17.907 1.00 95.75 147 GLU A N 1
ATOM 1118 C CA . GLU A 1 147 ? 2.514 -2.480 -17.033 1.00 95.75 147 GLU A CA 1
ATOM 1119 C C . GLU A 1 147 ? 2.534 -1.643 -15.747 1.00 95.75 147 GLU A C 1
ATOM 1121 O O . GLU A 1 147 ? 1.517 -1.036 -15.405 1.00 95.75 147 GLU A O 1
ATOM 1126 N N . VAL A 1 148 ? 3.692 -1.529 -15.084 1.00 95.25 148 VAL A N 1
ATOM 1127 C CA . VAL A 1 148 ? 3.850 -0.701 -13.877 1.00 95.25 148 VAL A CA 1
ATOM 1128 C C . VAL A 1 148 ? 3.481 0.751 -14.167 1.00 95.25 148 VAL A C 1
ATOM 1130 O O . VAL A 1 148 ? 2.701 1.348 -13.426 1.00 95.25 148 VAL A O 1
ATOM 1133 N N . LEU A 1 149 ? 4.015 1.323 -15.248 1.00 94.62 149 LEU A N 1
ATOM 1134 C CA . LEU A 1 149 ? 3.785 2.723 -15.605 1.00 94.62 149 LEU A CA 1
ATOM 1135 C C . LEU A 1 149 ? 2.321 2.993 -15.957 1.00 94.62 149 LEU A C 1
ATOM 1137 O O . LEU A 1 149 ? 1.758 4.001 -15.526 1.00 94.62 149 LEU A O 1
ATOM 1141 N N . ARG A 1 150 ? 1.680 2.080 -16.690 1.00 93.19 150 ARG A N 1
ATOM 1142 C CA . ARG A 1 150 ? 0.263 2.176 -17.053 1.00 93.19 150 ARG A CA 1
ATOM 1143 C C . ARG A 1 150 ? -0.644 2.108 -15.826 1.00 93.19 150 ARG A C 1
ATOM 1145 O O . ARG A 1 150 ? -1.583 2.894 -15.727 1.00 93.19 150 ARG A O 1
ATOM 1152 N N . GLU A 1 151 ? -0.372 1.201 -14.890 1.00 91.56 151 GLU A N 1
ATOM 1153 C CA . GLU A 1 151 ? -1.204 1.023 -13.694 1.00 91.56 151 GLU A CA 1
ATOM 1154 C C . GLU A 1 151 ? -0.968 2.094 -12.617 1.00 91.56 151 GLU A C 1
ATOM 1156 O O . GLU A 1 151 ? -1.899 2.458 -11.892 1.00 91.56 151 GLU A O 1
ATOM 1161 N N . ALA A 1 152 ? 0.258 2.617 -12.519 1.00 89.50 152 ALA A N 1
ATOM 1162 C CA . ALA A 1 152 ? 0.636 3.681 -11.586 1.00 89.50 152 ALA A CA 1
ATOM 1163 C C . ALA A 1 152 ? 0.282 5.091 -12.095 1.00 89.50 152 ALA A C 1
ATOM 1165 O O . ALA A 1 152 ? 0.301 6.058 -11.330 1.00 89.50 152 ALA A O 1
ATOM 1166 N N . SER A 1 153 ? -0.068 5.234 -13.373 1.00 81.81 153 SER A N 1
ATOM 1167 C CA . SER A 1 153 ? -0.530 6.511 -13.912 1.00 81.81 153 SER A CA 1
ATOM 1168 C C . SER A 1 153 ? -1.942 6.835 -13.396 1.00 81.81 153 SER A C 1
ATOM 1170 O O . SER A 1 153 ? -2.843 5.988 -13.475 1.00 81.81 153 SER A O 1
ATOM 1172 N N . PRO A 1 154 ? -2.185 8.051 -12.872 1.00 68.81 154 PRO A N 1
ATOM 1173 C CA . PRO A 1 154 ? -3.533 8.505 -12.556 1.00 68.81 154 PRO A CA 1
ATOM 1174 C C . PRO A 1 154 ? -4.412 8.423 -13.807 1.00 68.81 154 PRO A C 1
ATOM 1176 O O . PRO A 1 154 ? -4.005 8.846 -14.890 1.00 68.81 154 PRO A O 1
ATOM 1179 N N . ARG A 1 155 ? -5.636 7.898 -13.679 1.00 62.47 155 ARG A N 1
ATOM 1180 C CA . ARG A 1 155 ? -6.597 7.999 -14.784 1.00 62.47 155 ARG A CA 1
ATOM 1181 C C . ARG A 1 155 ? -7.039 9.464 -14.905 1.00 62.47 155 ARG A C 1
ATOM 1183 O O . ARG A 1 155 ? -7.334 10.069 -13.871 1.00 62.47 155 ARG A O 1
ATOM 1190 N N . PRO A 1 156 ? -7.119 10.030 -16.122 1.00 50.41 156 PRO A N 1
ATOM 1191 C CA . PRO A 1 156 ? -7.632 11.383 -16.307 1.00 50.41 156 PRO A CA 1
ATOM 1192 C C . PRO A 1 156 ? -9.050 11.478 -15.737 1.00 50.41 156 PRO A C 1
ATOM 1194 O O . PRO A 1 156 ? -9.852 10.549 -15.896 1.00 50.41 156 PRO A O 1
ATOM 1197 N N . ARG A 1 157 ? -9.376 12.580 -15.048 1.00 53.59 157 ARG A N 1
ATOM 1198 C CA . ARG A 1 157 ? -10.734 12.752 -14.521 1.00 53.59 157 ARG A CA 1
ATOM 1199 C C . ARG A 1 157 ? -11.696 12.883 -15.700 1.00 53.59 157 ARG A C 1
ATOM 1201 O O . ARG A 1 157 ? -11.357 13.451 -16.736 1.00 53.59 157 ARG A O 1
ATOM 1208 N N . ALA A 1 158 ? -12.940 12.440 -15.521 1.00 50.12 158 ALA A N 1
ATOM 1209 C CA . ALA A 1 158 ? -13.988 12.578 -16.539 1.00 50.12 158 ALA A CA 1
ATOM 1210 C C . ALA A 1 158 ? -14.219 14.042 -17.001 1.00 50.12 158 ALA A C 1
ATOM 1212 O O . ALA A 1 158 ? -14.773 14.266 -18.076 1.00 50.12 158 ALA A O 1
ATOM 1213 N N . GLY A 1 159 ? -13.778 15.039 -16.218 1.00 48.62 159 GLY A N 1
ATOM 1214 C CA . GLY A 1 159 ? -13.771 16.458 -16.599 1.00 48.62 159 GLY A CA 1
ATOM 1215 C C . GLY A 1 159 ? -12.595 16.882 -17.491 1.00 48.62 159 GLY A C 1
ATOM 1216 O O . GLY A 1 159 ? -12.774 17.738 -18.357 1.00 48.62 159 GLY A O 1
ATOM 1217 N N . ASP A 1 160 ? -11.429 16.247 -17.354 1.00 48.84 160 ASP A N 1
ATOM 1218 C CA . ASP A 1 160 ? -10.211 16.602 -18.098 1.00 48.84 160 ASP A CA 1
ATOM 1219 C C . ASP A 1 160 ? -10.311 16.150 -19.562 1.00 48.84 160 ASP A C 1
ATOM 1221 O O . ASP A 1 160 ? -9.907 16.870 -20.476 1.00 48.84 160 ASP A O 1
ATOM 1225 N N . ALA A 1 161 ? -10.962 15.006 -19.803 1.00 51.19 161 ALA A N 1
ATOM 1226 C CA . ALA A 1 161 ? -11.245 14.500 -21.147 1.00 51.19 161 ALA A CA 1
ATOM 1227 C C . ALA A 1 161 ? -12.175 15.431 -21.953 1.00 51.19 161 ALA A C 1
ATOM 1229 O O . ALA A 1 161 ? -11.997 15.587 -23.160 1.00 51.19 161 ALA A O 1
ATOM 1230 N N . LYS A 1 162 ? -13.136 16.100 -21.292 1.00 49.47 162 LYS A N 1
ATOM 1231 C CA . LYS A 1 162 ? -14.015 17.090 -21.944 1.00 49.47 162 LYS A CA 1
ATOM 1232 C C . LYS A 1 162 ? -13.276 18.387 -22.291 1.00 49.47 162 LYS A C 1
ATOM 1234 O O . LYS A 1 162 ? -13.571 18.977 -23.325 1.00 49.47 162 LYS A O 1
ATOM 1239 N N . SER A 1 163 ? -12.313 18.810 -21.469 1.00 48.53 163 SER A N 1
ATOM 1240 C CA . SER A 1 163 ? -11.479 19.995 -21.732 1.00 48.53 163 SER A CA 1
ATOM 1241 C C . SER A 1 163 ? -10.499 19.759 -22.891 1.00 48.53 163 SER A C 1
ATOM 1243 O O . SER A 1 163 ? -10.397 20.579 -23.803 1.00 48.53 163 SER A O 1
ATOM 1245 N N . ALA A 1 164 ? -9.857 18.585 -22.929 1.00 48.84 164 ALA A N 1
ATOM 1246 C CA . ALA A 1 164 ? -8.963 18.197 -24.021 1.00 48.84 164 ALA A CA 1
ATOM 1247 C C . ALA A 1 164 ? -9.698 18.048 -25.368 1.00 48.84 164 ALA A C 1
ATOM 1249 O O . ALA A 1 164 ? -9.197 18.504 -26.395 1.00 48.84 164 ALA A O 1
ATOM 1250 N N . ALA A 1 165 ? -10.911 17.479 -25.364 1.00 54.09 165 ALA A N 1
ATOM 1251 C CA . ALA A 1 165 ? -11.745 17.376 -26.563 1.00 54.09 165 ALA A CA 1
ATOM 1252 C C . ALA A 1 165 ? -12.244 18.746 -27.062 1.00 54.09 165 ALA A C 1
ATOM 1254 O O . ALA A 1 165 ? -12.334 18.964 -28.269 1.00 54.09 165 ALA A O 1
ATOM 1255 N N . LYS A 1 166 ? -12.525 19.693 -26.154 1.00 51.62 166 LYS A N 1
ATOM 1256 C CA . LYS A 1 166 ? -12.946 21.054 -26.522 1.00 51.62 166 LYS A CA 1
ATOM 1257 C C . LYS A 1 166 ? -11.806 21.860 -27.158 1.00 51.62 166 LYS A C 1
ATOM 1259 O O . LYS A 1 166 ? -12.027 22.496 -28.183 1.00 51.62 166 LYS A O 1
ATOM 1264 N N . ASN A 1 167 ? -10.583 21.737 -26.636 1.00 51.59 167 ASN A N 1
ATOM 1265 C CA . ASN A 1 167 ? -9.404 22.392 -27.215 1.00 51.59 167 ASN A CA 1
ATOM 1266 C C . ASN A 1 167 ? -9.016 21.835 -28.597 1.00 51.59 167 ASN A C 1
ATOM 1268 O O . ASN A 1 167 ? -8.512 22.584 -29.430 1.00 51.59 167 ASN A O 1
ATOM 1272 N N . GLN A 1 168 ? -9.269 20.550 -28.875 1.00 53.97 168 GLN A N 1
ATOM 1273 C CA . GLN A 1 168 ? -9.062 19.980 -30.216 1.00 53.97 168 GLN A CA 1
ATOM 1274 C C . GLN A 1 168 ? -10.160 20.389 -31.209 1.00 53.97 168 GLN A C 1
ATOM 1276 O O . GLN A 1 168 ? -9.868 20.597 -32.385 1.00 53.97 168 GLN A O 1
ATOM 1281 N N . ALA A 1 169 ? -11.404 20.568 -30.750 1.00 50.41 169 ALA A N 1
ATOM 1282 C CA . ALA A 1 169 ? -12.490 21.065 -31.592 1.00 50.41 169 ALA A CA 1
ATOM 1283 C C . ALA A 1 169 ? -12.298 22.549 -31.970 1.00 50.41 169 ALA A C 1
ATOM 1285 O O . ALA A 1 169 ? -12.441 22.893 -33.142 1.00 50.41 169 ALA A O 1
ATOM 1286 N N . GLU A 1 170 ? -11.886 23.406 -31.027 1.00 47.84 170 GLU A N 1
ATOM 1287 C CA . GLU A 1 170 ? -11.662 24.847 -31.260 1.00 47.84 170 GLU A CA 1
ATOM 1288 C C . GLU A 1 170 ? -10.441 25.142 -32.157 1.00 47.84 170 GLU A C 1
ATOM 1290 O O . GLU A 1 170 ? -10.419 26.161 -32.845 1.00 47.84 170 GLU A O 1
ATOM 1295 N N . GLN A 1 171 ? -9.461 24.233 -32.240 1.00 52.31 171 GLN A N 1
ATOM 1296 C CA . GLN A 1 171 ? -8.338 24.337 -33.188 1.00 52.31 171 GLN A CA 1
ATOM 1297 C C . GLN A 1 171 ? -8.676 23.846 -34.609 1.00 52.31 171 GLN A C 1
ATOM 1299 O O . GLN A 1 171 ? -7.893 24.066 -35.530 1.00 52.31 171 GLN A O 1
ATOM 1304 N N . SER A 1 172 ? -9.841 23.216 -34.811 1.00 50.44 172 SER A N 1
ATOM 1305 C CA . SER A 1 172 ? -10.268 22.669 -36.111 1.00 50.44 172 SER A CA 1
ATOM 1306 C C . SER A 1 172 ? -11.305 23.524 -36.858 1.00 50.44 172 SER A C 1
ATOM 1308 O O . SER A 1 172 ? -11.586 23.257 -38.024 1.00 50.44 172 SER A O 1
ATOM 1310 N N . THR A 1 173 ? -11.851 24.579 -36.237 1.00 48.50 173 THR A N 1
ATOM 1311 C CA . THR A 1 173 ? -12.930 25.413 -36.813 1.00 48.50 173 THR A CA 1
ATOM 1312 C C . THR A 1 173 ? -12.473 26.785 -37.334 1.00 48.50 173 THR A C 1
ATOM 1314 O O . THR A 1 173 ? -13.260 27.727 -37.373 1.00 48.50 173 THR A O 1
ATOM 1317 N N . GLY A 1 174 ? -11.211 26.928 -37.751 1.00 43.81 174 GLY A N 1
ATOM 1318 C CA . GLY A 1 174 ? -10.703 28.145 -38.397 1.00 43.81 174 GLY A CA 1
ATOM 1319 C C . GLY A 1 174 ? -10.667 28.051 -39.929 1.00 43.81 174 GLY A C 1
ATOM 1320 O O . GLY A 1 174 ? -9.680 27.590 -40.495 1.00 43.81 174 GLY A O 1
ATOM 1321 N N . SER A 1 175 ? -11.715 28.510 -40.617 1.00 47.56 175 SER A N 1
ATOM 1322 C CA . SER A 1 175 ? -11.709 28.863 -42.056 1.00 47.56 175 SER A CA 1
ATOM 1323 C C . SER A 1 175 ? -12.981 29.642 -42.426 1.00 47.56 175 SER A C 1
ATOM 1325 O O . SER A 1 175 ? -13.994 29.428 -41.765 1.00 47.56 175 SER A O 1
ATOM 1327 N N . PRO A 1 176 ? -13.052 30.380 -43.555 1.00 63.03 176 PRO A N 1
ATOM 1328 C CA . PRO A 1 176 ? -12.075 31.251 -44.225 1.00 63.03 176 PRO A CA 1
ATOM 1329 C C . PRO A 1 176 ? -12.693 32.653 -44.545 1.00 63.03 176 PRO A C 1
ATOM 1331 O O . PRO A 1 176 ? -13.815 32.949 -44.152 1.00 63.03 176 PRO A O 1
ATOM 1334 N N . LEU A 1 177 ? -11.982 33.458 -45.352 1.00 46.16 177 LEU A N 1
ATOM 1335 C CA . LEU A 1 177 ? -12.446 34.604 -46.172 1.00 46.16 177 LEU A CA 1
ATOM 1336 C C . LEU A 1 177 ? -12.466 36.020 -45.566 1.00 46.16 177 LEU A C 1
ATOM 1338 O O . LEU A 1 177 ? -13.149 36.333 -44.600 1.00 46.16 177 LEU A O 1
ATOM 1342 N N . GLY A 1 178 ? -11.793 36.912 -46.294 1.00 34.06 178 GLY A N 1
ATOM 1343 C CA . GLY A 1 178 ? -11.901 38.363 -46.204 1.00 34.06 178 GLY A CA 1
ATOM 1344 C C . GLY A 1 178 ? -11.216 38.993 -47.413 1.00 34.06 178 GLY A C 1
ATOM 1345 O O . GLY A 1 178 ? -10.104 39.495 -47.306 1.00 34.06 178 GLY A O 1
ATOM 1346 N N . GLY A 1 179 ? -11.840 38.876 -48.588 1.00 39.06 179 GLY A N 1
ATOM 1347 C CA . GLY A 1 179 ? -11.405 39.596 -49.781 1.00 39.06 179 GLY A CA 1
ATOM 1348 C C . GLY A 1 179 ? -11.738 41.084 -49.683 1.00 39.06 179 GLY A C 1
ATOM 1349 O O . GLY A 1 179 ? -12.754 41.458 -49.104 1.00 39.06 179 GLY A O 1
ATOM 1350 N N . SER A 1 180 ? -10.923 41.926 -50.316 1.00 36.44 180 SER A N 1
ATOM 1351 C CA . SER A 1 180 ? -11.447 43.106 -50.995 1.00 36.44 180 SER A CA 1
ATOM 1352 C C . SER A 1 180 ? -10.557 43.507 -52.167 1.00 36.44 180 SER A C 1
ATOM 1354 O O . SER A 1 180 ? -9.340 43.342 -52.168 1.00 36.44 180 SER A O 1
ATOM 1356 N N . MET A 1 181 ? -11.260 43.975 -53.180 1.00 39.44 181 MET A N 1
ATOM 1357 C CA . MET A 1 181 ? -10.939 44.210 -54.576 1.00 39.44 181 MET A CA 1
ATOM 1358 C C . MET A 1 181 ? -10.604 45.692 -54.768 1.00 39.44 181 MET A C 1
ATOM 1360 O O . MET A 1 181 ? -11.400 46.516 -54.331 1.00 39.44 181 MET A O 1
ATOM 1364 N N . VAL A 1 182 ? -9.518 46.045 -55.471 1.00 36.34 182 VAL A N 1
ATOM 1365 C CA . VAL A 1 182 ? -9.412 47.343 -56.173 1.00 36.34 182 VAL A CA 1
ATOM 1366 C C . VAL A 1 182 ? -8.691 47.175 -57.519 1.00 36.34 182 VAL A C 1
ATOM 1368 O O . VAL A 1 182 ? -7.849 46.305 -57.711 1.00 36.34 182 VAL A O 1
ATOM 1371 N N . LEU A 1 183 ? -9.149 48.009 -58.445 1.00 33.91 183 LEU A N 1
ATOM 1372 C CA . LEU A 1 183 ? -9.232 47.965 -59.896 1.00 33.91 183 LEU A CA 1
ATOM 1373 C C . LEU A 1 183 ? -8.010 48.594 -60.611 1.00 33.91 183 LEU A C 1
ATOM 1375 O O . LEU A 1 183 ? -7.487 49.595 -60.142 1.00 33.91 183 LEU A O 1
ATOM 1379 N N . ALA A 1 184 ? -7.668 48.016 -61.772 1.00 34.97 184 ALA A N 1
ATOM 1380 C CA . ALA A 1 184 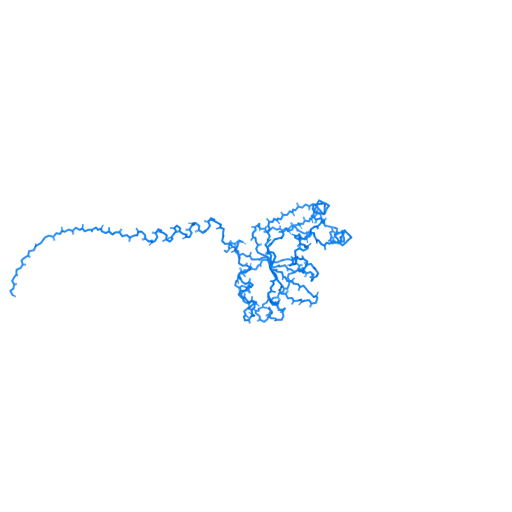? -7.132 48.575 -63.035 1.00 34.97 184 ALA A CA 1
ATOM 1381 C C . ALA A 1 184 ? -6.062 49.696 -63.064 1.00 34.97 184 ALA A C 1
ATOM 1383 O O . ALA A 1 184 ? -6.243 50.758 -62.487 1.00 34.97 184 ALA A O 1
ATOM 1384 N N . GLN A 1 185 ? -5.070 49.562 -63.963 1.00 33.31 185 GLN A N 1
ATOM 1385 C CA . GLN A 1 185 ? -5.058 50.172 -65.316 1.00 33.31 185 GLN A CA 1
ATOM 1386 C C . GLN A 1 185 ? -3.692 49.993 -66.028 1.00 33.31 185 GLN A C 1
ATOM 1388 O O . GLN A 1 185 ? -2.669 50.245 -65.412 1.00 33.31 185 GLN A O 1
ATOM 1393 N N . HIS A 1 186 ? -3.749 49.649 -67.335 1.00 33.69 186 HIS A N 1
ATOM 1394 C CA . HIS A 1 186 ? -2.903 50.101 -68.477 1.00 33.69 186 HIS A CA 1
ATOM 1395 C C . HIS A 1 186 ? -1.363 49.866 -68.435 1.00 33.69 186 HIS A C 1
ATOM 1397 O O . HIS A 1 186 ? -0.749 49.996 -67.395 1.00 33.69 186 HIS A O 1
ATOM 1403 N N . VAL A 1 187 ? -0.594 49.607 -69.506 1.00 36.38 187 VAL A N 1
ATOM 1404 C CA . VAL A 1 187 ? -0.750 49.444 -70.969 1.00 36.38 187 VAL A CA 1
ATOM 1405 C C . VAL A 1 187 ? 0.627 49.005 -71.524 1.00 36.38 187 VAL A C 1
ATOM 1407 O O . VAL A 1 187 ? 1.621 49.473 -70.984 1.00 36.38 187 VAL A O 1
ATOM 1410 N N . ALA A 1 188 ? 0.625 48.197 -72.603 1.00 36.50 188 ALA A N 1
ATOM 1411 C CA . ALA A 1 188 ? 1.621 48.024 -73.699 1.00 36.50 188 ALA A CA 1
ATOM 1412 C C . ALA A 1 188 ? 3.121 47.789 -73.367 1.00 36.50 188 ALA A C 1
ATOM 1414 O O . ALA A 1 188 ? 3.635 48.259 -72.367 1.00 36.50 188 ALA A O 1
ATOM 1415 N N . ALA A 1 189 ? 3.930 47.100 -74.172 1.00 43.50 189 ALA A N 1
ATOM 1416 C CA . ALA A 1 189 ? 3.832 46.506 -75.507 1.00 43.50 189 ALA A CA 1
ATOM 1417 C C . ALA A 1 189 ? 4.738 45.261 -75.536 1.00 43.50 189 ALA A C 1
ATOM 1419 O O . ALA A 1 189 ? 5.691 45.226 -74.722 1.00 43.50 189 ALA A O 1
#

Radius of gyration: 25.55 Å; Cα contacts (8 Å, |Δi|>4): 320; chains: 1; bounding box: 35×62×98 Å

Secondary structure (DSSP, 8-state):
--GGG-EEEEEE-HHHHHHHHTTS--EEEESS-----TT-EEEEEE-TTT-EEEEEEEEEEEEEE-HHHHHHHHTTTS---HHHHHHHTTT-S-EEEEEEEEEEEEEEEEEHHHHHHTS-----SSEEEE-HHHHHHHHTT-TTHHHHHHHHSPPPPHHHHHHHHHHHHHTT-----------------

pLDDT: mean 85.14, std 20.3, range [33.31, 98.69]

Foldseek 3Di:
DDPLFWAKEFEDAPVQLVCVQVQQAQKDKDLDDDDDDFQHKYFYAHDPPQQFGWWIWTFHDKDKDALVVCCVPPVRRHPDDPVRSCVRNPPRRMMMIGGIHPIHTQPDTGHNVQQVVLHDDDRDPGIDIDHLVNLLSRCPPPPRSVVCSVRNGRDDPPVVVVVVVVVVVVVPPDDDDDDDDDDDDDDDD

Mean predicted aligned error: 10.03 Å

Sequence (189 aa):
MNEHERSLLMSLHPRYAAAILDGRKSVELRRQRVAVPPGTKVILYATSPVMALVGTATVTAVEVGTPSEIWKAHKAHGAISRRDYLAYMEGAEQASALLLDAASPLSDPVPLAHLRAGGSFHPPQSYRYVDPDTLRGWVQGHPTAEEVLREASPRPRAGDAKSAAKNQAEQSTGSPLGGSMVLAQHVAA